Protein AF-A0A955N0T0-F1 (afdb_monomer_lite)

Foldseek 3Di:
DADDQVRVQVLQAVQFEEEDPPQDDPPDQADDQAPDAQPDARAFWKQFPPRDIHRGDHPDPSNNPGQWYWHDDPPWIWIDGPPHDITTMDGDGDFPQQQDAFPVGHRLQQAWDDRSQEIEGAAAAAACLCVDVVRNDDPPGCNNVPDVNRHDRHDDLRSNVVSVVSCCVTVVHPYYHYDYHDDPDPCDCVRCVVNVVCVVPVD

Structure (mmCIF, N/CA/C/O backbone):
data_AF-A0A955N0T0-F1
#
_entry.id   AF-A0A955N0T0-F1
#
loop_
_atom_site.group_PDB
_atom_site.id
_atom_site.type_symbol
_atom_site.label_atom_id
_atom_site.label_alt_id
_atom_site.label_comp_id
_atom_site.label_asym_id
_atom_site.label_entity_id
_atom_site.label_seq_id
_atom_site.pdbx_PDB_ins_code
_atom_site.Cartn_x
_atom_site.Cartn_y
_atom_site.Cartn_z
_atom_site.occupancy
_atom_site.B_iso_or_equiv
_atom_site.auth_seq_id
_atom_site.auth_comp_id
_atom_site.auth_asym_id
_atom_site.auth_atom_id
_atom_site.pdbx_PDB_model_num
ATOM 1 N N . MET A 1 1 ? 24.410 -5.325 -18.651 1.00 70.00 1 MET A N 1
ATOM 2 C CA . MET A 1 1 ? 24.297 -6.671 -18.026 1.00 70.00 1 MET A CA 1
ATOM 3 C C . MET A 1 1 ? 22.849 -6.907 -17.613 1.00 70.00 1 MET A C 1
ATOM 5 O O . MET A 1 1 ? 22.199 -5.941 -17.230 1.00 70.00 1 MET A O 1
ATOM 9 N N . SER A 1 2 ? 22.338 -8.139 -17.696 1.00 81.62 2 SER A N 1
ATOM 10 C CA . SER A 1 2 ? 20.978 -8.456 -17.227 1.00 81.62 2 SER A CA 1
ATOM 11 C C . SER A 1 2 ? 20.954 -8.513 -15.695 1.00 81.62 2 SER A C 1
ATOM 13 O O . SER A 1 2 ? 21.781 -9.201 -15.099 1.00 81.62 2 SER A O 1
ATOM 15 N N . ILE A 1 3 ? 20.056 -7.751 -15.069 1.00 90.50 3 ILE A N 1
ATOM 16 C CA . ILE A 1 3 ? 19.785 -7.801 -13.628 1.00 90.50 3 ILE A CA 1
ATOM 17 C C . ILE A 1 3 ? 18.603 -8.745 -13.397 1.00 90.50 3 ILE A C 1
ATOM 19 O O . ILE A 1 3 ? 17.626 -8.710 -14.145 1.00 90.50 3 ILE A O 1
ATOM 23 N N . THR A 1 4 ? 18.677 -9.609 -12.386 1.00 94.81 4 THR A N 1
ATOM 24 C CA . THR A 1 4 ? 17.538 -10.479 -12.067 1.00 94.81 4 THR A CA 1
ATOM 25 C C . THR A 1 4 ? 16.416 -9.659 -11.418 1.00 94.81 4 THR A C 1
ATOM 27 O O . THR A 1 4 ? 16.706 -8.683 -10.720 1.00 94.81 4 THR A O 1
ATOM 30 N N . PRO A 1 5 ? 15.139 -10.054 -11.564 1.00 95.69 5 PRO A N 1
ATOM 31 C CA . PRO A 1 5 ? 14.024 -9.352 -10.923 1.00 95.69 5 PRO A CA 1
ATOM 32 C C . PRO A 1 5 ? 14.170 -9.214 -9.398 1.00 95.69 5 PRO A C 1
ATOM 34 O O . PRO A 1 5 ? 13.813 -8.183 -8.834 1.00 95.69 5 PRO A O 1
ATOM 37 N N . ALA A 1 6 ? 14.753 -10.215 -8.729 1.00 95.56 6 ALA A N 1
ATOM 38 C CA . ALA A 1 6 ? 14.998 -10.176 -7.288 1.00 95.56 6 ALA A CA 1
ATOM 39 C C . ALA A 1 6 ? 16.052 -9.125 -6.895 1.00 95.56 6 ALA A C 1
ATOM 41 O O . ALA A 1 6 ? 15.830 -8.361 -5.958 1.00 95.56 6 ALA A O 1
ATOM 42 N N . PHE A 1 7 ? 17.171 -9.039 -7.625 1.00 95.88 7 PHE A N 1
ATOM 43 C CA . PHE A 1 7 ? 18.172 -7.998 -7.372 1.00 95.88 7 PHE A CA 1
ATOM 44 C C . PHE A 1 7 ? 17.646 -6.611 -7.727 1.00 95.88 7 PHE A C 1
ATOM 46 O O . PHE A 1 7 ? 17.881 -5.671 -6.972 1.00 95.88 7 PHE A O 1
ATOM 53 N N . LEU A 1 8 ? 16.881 -6.492 -8.816 1.00 97.31 8 LEU A N 1
ATOM 54 C CA . LEU A 1 8 ? 16.226 -5.239 -9.176 1.00 97.31 8 LEU A CA 1
ATOM 55 C C . LEU A 1 8 ? 15.292 -4.767 -8.056 1.00 97.31 8 LEU A C 1
ATOM 57 O O . LEU A 1 8 ? 15.361 -3.610 -7.660 1.00 97.31 8 LEU A O 1
ATOM 61 N N . LYS A 1 9 ? 14.467 -5.663 -7.499 1.00 96.88 9 LYS A N 1
ATOM 62 C CA . LYS A 1 9 ? 13.578 -5.351 -6.373 1.00 96.88 9 LYS A CA 1
ATOM 63 C C . LYS A 1 9 ? 14.337 -4.761 -5.183 1.00 96.88 9 LYS A C 1
ATOM 65 O O . LYS A 1 9 ? 13.929 -3.727 -4.663 1.00 96.88 9 LYS A O 1
ATOM 70 N N . LEU A 1 10 ? 15.429 -5.406 -4.771 1.00 95.81 10 LEU A N 1
ATOM 71 C CA . LEU A 1 10 ? 16.251 -4.939 -3.651 1.00 95.81 10 LEU A CA 1
ATOM 72 C C . LEU A 1 10 ? 16.877 -3.571 -3.939 1.00 95.81 10 LEU A C 1
ATOM 74 O O . LEU A 1 10 ? 16.841 -2.688 -3.087 1.00 95.81 10 LEU A O 1
ATOM 78 N N . ASP A 1 11 ? 17.409 -3.376 -5.143 1.00 96.38 11 ASP A N 1
ATOM 79 C CA . ASP A 1 11 ? 18.083 -2.128 -5.496 1.00 96.38 11 ASP A CA 1
ATOM 80 C C . ASP A 1 11 ? 17.093 -0.955 -5.609 1.00 96.38 11 ASP A C 1
ATOM 82 O O . ASP A 1 11 ? 17.394 0.156 -5.172 1.00 96.38 11 ASP A O 1
ATOM 86 N N . LEU A 1 12 ? 15.876 -1.215 -6.103 1.00 96.81 12 LEU A N 1
ATOM 87 C CA . LEU A 1 12 ? 14.779 -0.245 -6.142 1.00 96.81 12 LEU A CA 1
ATOM 88 C C . LEU A 1 12 ? 14.338 0.203 -4.740 1.00 96.81 12 LEU A C 1
ATOM 90 O O . LEU A 1 12 ? 13.996 1.370 -4.572 1.00 96.81 12 LEU A O 1
ATOM 94 N N . TYR A 1 13 ? 14.387 -0.657 -3.717 1.00 94.12 13 TYR A N 1
ATOM 95 C CA . TYR A 1 13 ? 14.112 -0.228 -2.338 1.00 94.12 13 TYR A CA 1
ATOM 96 C C . TYR A 1 13 ? 15.153 0.759 -1.813 1.00 94.12 13 TYR A C 1
ATOM 98 O O . TYR A 1 13 ? 14.804 1.715 -1.124 1.00 94.12 13 TYR A O 1
ATOM 106 N N . CYS A 1 14 ? 16.425 0.545 -2.144 1.00 94.62 14 CYS A N 1
ATOM 107 C CA . CYS A 1 14 ? 17.516 1.379 -1.650 1.00 94.62 14 CYS A CA 1
ATOM 108 C C . CYS A 1 14 ? 17.679 2.681 -2.438 1.00 94.62 14 CYS A C 1
ATOM 110 O O . CYS A 1 14 ? 18.090 3.692 -1.874 1.00 94.62 14 CYS A O 1
ATOM 112 N N . LYS A 1 15 ? 17.410 2.648 -3.745 1.00 96.62 15 LYS A N 1
ATOM 113 C CA . LYS A 1 15 ? 17.699 3.764 -4.655 1.00 96.62 15 LYS A CA 1
ATOM 114 C C . LYS A 1 15 ? 16.447 4.475 -5.151 1.00 96.62 15 LYS A C 1
ATOM 116 O O . LYS A 1 15 ? 16.565 5.569 -5.687 1.00 96.62 15 LYS A O 1
ATOM 121 N N . GLY A 1 16 ? 15.264 3.891 -4.963 1.00 96.44 16 GLY A N 1
ATOM 122 C CA . GLY A 1 16 ? 14.020 4.408 -5.522 1.00 96.44 16 GLY A CA 1
ATOM 123 C C . GLY A 1 16 ? 14.021 4.368 -7.048 1.00 96.44 16 GLY A C 1
ATOM 124 O O . GLY A 1 16 ? 14.879 3.742 -7.677 1.00 96.44 16 GLY A O 1
ATOM 125 N N . ILE A 1 17 ? 13.075 5.071 -7.659 1.00 97.19 17 ILE A N 1
ATOM 126 C CA . ILE A 1 17 ? 12.977 5.218 -9.112 1.00 97.19 17 ILE A CA 1
ATOM 127 C C . ILE A 1 17 ? 12.502 6.625 -9.473 1.00 97.19 17 ILE A C 1
ATOM 129 O O . ILE A 1 17 ? 11.631 7.186 -8.811 1.00 97.19 17 ILE A O 1
ATOM 133 N N . ARG A 1 18 ? 13.069 7.201 -10.536 1.00 96.81 18 ARG A N 1
ATOM 134 C CA . ARG A 1 18 ? 12.550 8.433 -11.141 1.00 96.81 18 ARG A CA 1
ATOM 135 C C . ARG A 1 18 ? 11.399 8.086 -12.077 1.00 96.81 18 ARG A C 1
ATOM 137 O O . A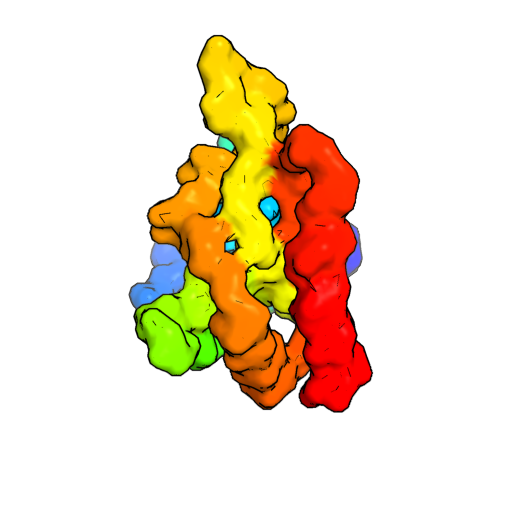RG A 1 18 ? 11.435 7.058 -12.740 1.00 96.81 18 ARG A O 1
ATOM 144 N N . ILE A 1 19 ? 10.393 8.942 -12.168 1.00 94.94 19 ILE A N 1
ATOM 145 C CA . ILE A 1 19 ? 9.298 8.774 -13.129 1.00 94.94 19 ILE A CA 1
ATOM 146 C C . ILE A 1 19 ? 9.589 9.693 -14.313 1.00 94.94 19 ILE A C 1
ATOM 148 O O . ILE A 1 19 ? 9.773 10.896 -14.117 1.00 94.94 19 ILE A O 1
ATOM 152 N N . ALA A 1 20 ? 9.669 9.138 -15.523 1.00 94.50 20 ALA A N 1
ATOM 153 C CA . ALA A 1 20 ? 9.837 9.949 -16.722 1.00 94.50 20 ALA A CA 1
ATOM 154 C C . ALA A 1 20 ? 8.623 10.881 -16.928 1.00 94.50 20 ALA A C 1
ATOM 156 O O . ALA A 1 20 ? 7.507 10.531 -16.524 1.00 94.50 20 ALA A O 1
ATOM 157 N N . PRO A 1 21 ? 8.801 12.048 -17.571 1.00 89.12 21 PRO A N 1
ATOM 158 C CA . PRO A 1 21 ? 7.681 12.906 -17.954 1.00 89.12 21 PRO A CA 1
ATOM 159 C C . PRO A 1 21 ? 6.618 12.124 -18.739 1.00 89.12 21 PRO A C 1
ATOM 161 O O . PRO A 1 21 ? 6.960 11.240 -19.524 1.00 89.12 21 PRO A O 1
ATOM 164 N N . ASP A 1 22 ? 5.338 12.418 -18.496 1.00 83.50 22 ASP A N 1
ATOM 165 C CA . ASP A 1 22 ? 4.181 11.806 -19.176 1.00 83.50 22 ASP A CA 1
ATOM 166 C C . ASP A 1 22 ? 4.116 10.264 -19.107 1.00 83.50 22 ASP A C 1
ATOM 168 O O . ASP A 1 22 ? 3.405 9.603 -19.874 1.00 83.50 22 ASP A O 1
ATOM 172 N N . CYS A 1 23 ? 4.848 9.662 -18.160 1.00 87.56 23 CYS A N 1
ATOM 173 C CA . CYS A 1 23 ? 4.844 8.217 -17.948 1.00 87.56 23 CYS A CA 1
ATOM 174 C C . CYS A 1 23 ? 3.449 7.711 -17.553 1.00 87.56 23 CYS A C 1
ATOM 176 O O . CYS A 1 23 ? 3.067 6.598 -17.901 1.00 87.56 23 CYS A O 1
ATOM 178 N N . PHE A 1 24 ? 2.676 8.551 -16.877 1.00 84.88 24 PHE A N 1
ATOM 179 C CA . PHE A 1 24 ? 1.371 8.242 -16.324 1.00 84.88 24 PHE A CA 1
ATOM 180 C C . PHE A 1 24 ? 0.265 8.960 -17.109 1.00 84.88 24 PHE A C 1
ATOM 182 O O . PHE A 1 24 ? 0.199 10.186 -17.035 1.00 84.88 24 PHE A O 1
ATOM 189 N N . PRO A 1 25 ? -0.597 8.243 -17.859 1.00 71.88 25 PRO A N 1
ATOM 190 C CA . PRO A 1 25 ? -1.825 8.843 -18.376 1.00 71.88 25 PRO A CA 1
ATOM 191 C C . PRO A 1 25 ? -2.768 9.208 -17.218 1.00 71.88 25 PRO A C 1
ATOM 193 O O . PRO A 1 25 ? -2.668 8.616 -16.141 1.00 71.88 25 PRO A O 1
ATOM 196 N N . GLU A 1 26 ? -3.690 10.151 -17.446 1.00 67.75 26 GLU A N 1
ATOM 197 C CA . GLU A 1 26 ? -4.664 10.599 -16.432 1.00 67.75 26 GLU A CA 1
ATOM 198 C C . GLU A 1 26 ? -5.464 9.427 -15.832 1.00 67.75 26 GLU A C 1
ATOM 200 O O . GLU A 1 26 ? -5.652 9.371 -14.619 1.00 67.75 26 GLU A O 1
ATOM 205 N N . ASP A 1 27 ? -5.814 8.438 -16.660 1.00 66.31 27 ASP A N 1
ATOM 206 C CA . ASP A 1 27 ? -6.591 7.254 -16.273 1.00 66.31 27 ASP A CA 1
ATOM 207 C C . ASP A 1 27 ? -5.724 6.012 -16.021 1.00 66.31 27 ASP A C 1
ATOM 209 O O . ASP A 1 27 ? -6.126 4.885 -16.319 1.00 66.31 27 ASP A O 1
ATOM 213 N N . HIS A 1 28 ? -4.496 6.161 -15.516 1.00 70.81 28 HIS A N 1
ATOM 214 C CA . HIS A 1 28 ? -3.693 4.969 -15.257 1.00 70.81 28 HIS A CA 1
ATOM 215 C C . HIS A 1 28 ? -4.415 4.011 -14.290 1.00 70.81 28 HIS A C 1
ATOM 217 O O . HIS A 1 28 ? -4.878 4.380 -13.209 1.00 70.81 28 HIS A O 1
ATOM 223 N N . HIS A 1 29 ? -4.440 2.726 -14.626 1.00 72.00 29 HIS A N 1
ATOM 224 C CA . HIS A 1 29 ? -5.034 1.697 -13.764 1.00 72.00 29 HIS A CA 1
ATOM 225 C C . HIS A 1 29 ? -4.107 1.277 -12.607 1.00 72.00 29 HIS A C 1
ATOM 227 O O . HIS A 1 29 ? -4.337 0.262 -11.953 1.00 72.00 29 HIS A O 1
ATOM 233 N N . GLY A 1 30 ? -3.034 2.038 -12.369 1.00 83.88 30 GLY A N 1
ATOM 234 C CA . GLY A 1 30 ? -2.113 1.843 -11.259 1.00 83.88 30 GLY A CA 1
ATOM 235 C C . GLY A 1 30 ? -2.703 2.301 -9.926 1.00 83.88 30 GLY A C 1
ATOM 236 O O . GLY A 1 30 ? -3.432 3.294 -9.861 1.00 83.88 30 GLY A O 1
ATOM 237 N N . ARG A 1 31 ? -2.349 1.610 -8.838 1.00 86.50 31 ARG A N 1
ATOM 238 C CA . ARG A 1 31 ? -2.651 2.082 -7.478 1.00 86.50 31 ARG A CA 1
ATOM 239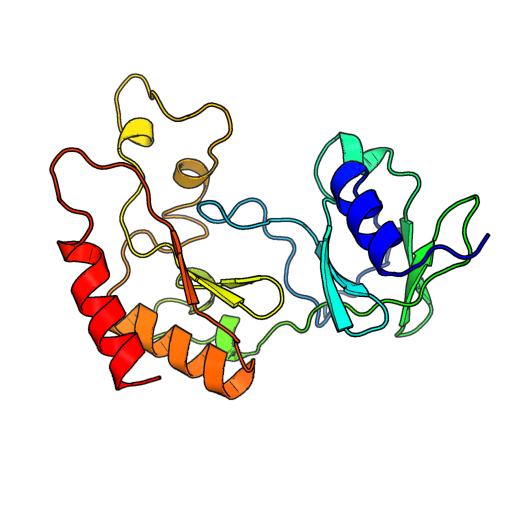 C C . ARG A 1 31 ? -2.032 3.470 -7.239 1.00 86.50 31 ARG A C 1
ATOM 241 O O . ARG A 1 31 ? -0.906 3.719 -7.675 1.00 86.50 31 ARG A O 1
ATOM 248 N N . PRO A 1 32 ? -2.744 4.373 -6.543 1.00 81.25 32 PRO A N 1
ATOM 249 C CA . PRO A 1 32 ? -2.284 5.741 -6.346 1.00 81.25 32 PRO A CA 1
ATOM 250 C C . PRO A 1 32 ? -1.018 5.792 -5.486 1.00 81.25 32 PRO A C 1
ATOM 252 O O . PRO A 1 32 ? -0.909 5.095 -4.477 1.00 81.25 32 PRO A O 1
ATOM 255 N N . ILE A 1 33 ? -0.096 6.692 -5.834 1.00 79.69 33 ILE A N 1
ATOM 256 C CA . ILE A 1 33 ? 1.067 7.009 -4.998 1.00 79.69 33 ILE A CA 1
ATOM 257 C C . ILE A 1 33 ? 0.569 7.837 -3.810 1.00 79.69 33 ILE A C 1
ATOM 259 O O . ILE A 1 33 ? 0.455 9.063 -3.878 1.00 79.69 33 ILE A O 1
ATOM 263 N N . THR A 1 34 ? 0.223 7.174 -2.709 1.00 67.62 34 THR A N 1
ATOM 264 C CA . THR A 1 34 ? -0.212 7.862 -1.491 1.00 67.62 34 THR A CA 1
ATOM 265 C C . THR A 1 34 ? 0.910 7.923 -0.479 1.00 67.62 34 THR A C 1
ATOM 267 O O . THR A 1 34 ? 1.293 6.903 0.089 1.00 67.62 34 THR A O 1
ATOM 270 N N . ARG A 1 35 ? 1.400 9.137 -0.206 1.00 59.22 35 ARG A N 1
ATOM 271 C CA . ARG A 1 35 ? 2.351 9.375 0.881 1.00 59.22 35 ARG A CA 1
ATOM 272 C C . ARG A 1 35 ? 1.742 8.918 2.210 1.00 59.22 35 ARG A C 1
ATOM 274 O O . ARG A 1 35 ? 0.712 9.463 2.595 1.00 59.22 35 ARG A O 1
ATOM 281 N N . THR A 1 36 ? 2.420 7.974 2.872 1.00 56.50 36 THR A N 1
ATOM 282 C CA . THR A 1 36 ? 2.248 7.515 4.263 1.00 56.50 36 THR A CA 1
ATOM 283 C C . THR A 1 36 ? 0.808 7.229 4.695 1.00 56.50 36 THR A C 1
ATOM 285 O O . THR A 1 36 ? 0.050 8.148 4.966 1.00 56.50 36 THR A O 1
ATOM 288 N N . ARG A 1 37 ? 0.432 5.958 4.856 1.00 60.56 37 ARG A N 1
ATOM 289 C CA . ARG A 1 37 ? -0.849 5.585 5.482 1.00 60.56 37 ARG A CA 1
ATOM 290 C C . ARG A 1 37 ? -0.592 4.782 6.735 1.00 60.56 37 ARG A C 1
ATOM 292 O O . ARG A 1 37 ? -0.230 3.621 6.631 1.00 60.56 37 ARG A O 1
ATOM 299 N N . ALA A 1 38 ? -0.688 5.432 7.889 1.00 60.78 38 ALA A N 1
ATOM 300 C CA . ALA A 1 38 ? -0.644 4.786 9.197 1.00 60.78 38 ALA A CA 1
ATOM 301 C C . ALA A 1 38 ? 0.440 3.694 9.386 1.00 60.78 38 ALA A C 1
ATOM 303 O O . ALA A 1 38 ? 0.220 2.756 10.134 1.00 60.78 38 ALA A O 1
ATOM 304 N N . GLY A 1 39 ? 1.621 3.810 8.759 1.00 59.38 39 GLY A N 1
ATOM 305 C CA . GLY A 1 39 ? 2.706 2.813 8.846 1.00 59.38 39 GLY A CA 1
ATOM 306 C C . GLY A 1 39 ? 2.893 1.901 7.623 1.00 59.38 39 GLY A C 1
ATOM 307 O O . GLY A 1 39 ? 3.840 1.123 7.600 1.00 59.38 39 GLY A O 1
ATOM 308 N N . LEU A 1 40 ? 2.056 2.029 6.594 1.00 70.19 40 LEU A N 1
ATOM 309 C CA . LEU A 1 40 ? 2.121 1.270 5.344 1.00 70.19 40 LEU A CA 1
ATOM 310 C C . LEU A 1 40 ? 2.970 1.982 4.275 1.00 70.19 40 LEU A C 1
ATOM 312 O O . LEU A 1 40 ? 3.089 3.215 4.267 1.00 70.19 40 LEU A O 1
ATOM 316 N N . GLY A 1 41 ? 3.550 1.192 3.362 1.00 69.06 41 GLY A N 1
ATOM 317 C CA . GLY A 1 41 ? 4.384 1.663 2.250 1.00 69.06 41 GLY A CA 1
ATOM 318 C C . GLY A 1 41 ? 3.679 2.692 1.359 1.00 69.06 41 GLY A C 1
ATOM 319 O O . GLY A 1 41 ? 2.464 2.647 1.181 1.00 69.06 41 GLY A O 1
ATOM 320 N N . SER A 1 42 ? 4.440 3.636 0.811 1.00 73.88 42 SER A N 1
ATOM 321 C CA . SER A 1 42 ? 3.898 4.850 0.185 1.00 73.88 42 SER A CA 1
ATOM 322 C C . SER A 1 42 ? 4.485 5.207 -1.176 1.00 73.88 42 SER A C 1
ATOM 324 O O . SER A 1 42 ? 4.273 6.308 -1.686 1.00 73.88 42 SER A O 1
ATOM 326 N N . GLY A 1 43 ? 5.265 4.293 -1.739 1.00 86.81 43 GLY A N 1
ATOM 327 C CA . GLY A 1 43 ? 5.839 4.408 -3.066 1.00 86.81 43 GLY A CA 1
ATOM 328 C C . GLY A 1 43 ? 4.894 3.952 -4.176 1.00 86.81 43 GLY A C 1
ATOM 329 O O . GLY A 1 43 ? 3.725 3.635 -3.947 1.00 86.81 43 GLY A O 1
ATOM 330 N N . LEU A 1 44 ? 5.436 3.885 -5.387 1.00 91.50 44 LEU A N 1
ATOM 331 C CA . LEU A 1 44 ? 4.776 3.313 -6.551 1.00 91.50 44 LEU A CA 1
ATOM 332 C C . LEU A 1 44 ? 4.772 1.786 -6.463 1.00 91.50 44 LEU A C 1
ATOM 334 O O . LEU A 1 44 ? 5.829 1.167 -6.349 1.00 91.50 44 LEU A O 1
ATOM 338 N N . GLU A 1 45 ? 3.604 1.165 -6.572 1.00 92.06 45 GLU A N 1
ATOM 339 C CA . GLU A 1 45 ? 3.520 -0.292 -6.591 1.00 92.06 45 GLU A CA 1
ATOM 340 C C . GLU A 1 45 ? 3.690 -0.863 -8.002 1.00 92.06 45 GLU A C 1
ATOM 342 O O . GLU A 1 45 ? 2.834 -0.698 -8.877 1.00 92.06 45 GLU A O 1
ATOM 347 N N . LEU A 1 46 ? 4.777 -1.605 -8.197 1.00 94.50 46 LEU A N 1
ATOM 348 C CA . LEU A 1 46 ? 5.114 -2.292 -9.439 1.00 94.50 46 LEU A CA 1
ATOM 349 C C . LEU A 1 46 ? 5.071 -3.808 -9.257 1.00 94.50 46 LEU A C 1
ATOM 351 O O . LEU A 1 46 ? 5.376 -4.337 -8.186 1.00 94.50 46 LEU A O 1
ATOM 355 N N . VAL A 1 47 ? 4.777 -4.509 -10.348 1.00 96.00 47 VAL A N 1
ATOM 356 C CA . VAL A 1 47 ? 4.956 -5.955 -10.463 1.00 96.00 47 VAL A CA 1
ATOM 357 C C . VAL A 1 47 ? 6.080 -6.223 -11.457 1.00 96.00 47 VAL A C 1
ATOM 359 O O . VAL A 1 47 ? 5.962 -5.918 -12.647 1.00 96.00 47 VAL A O 1
ATOM 362 N N . LEU A 1 48 ? 7.194 -6.751 -10.949 1.00 97.25 48 LEU A N 1
ATOM 363 C CA . LEU A 1 48 ? 8.363 -7.137 -11.742 1.00 97.25 48 LEU A CA 1
ATOM 364 C C . LEU A 1 48 ? 8.169 -8.548 -12.338 1.00 97.25 48 LEU A C 1
ATOM 366 O O . LEU A 1 48 ? 7.273 -9.277 -11.896 1.00 97.25 48 LEU A O 1
ATOM 370 N N . PRO A 1 49 ? 9.009 -8.982 -13.302 1.00 97.00 49 PRO A N 1
ATOM 371 C CA . PRO A 1 49 ? 8.909 -10.325 -13.870 1.00 97.00 49 PRO A CA 1
ATOM 372 C C . PRO A 1 49 ? 8.958 -11.428 -12.804 1.00 97.00 49 PRO A C 1
ATOM 374 O O . PRO A 1 49 ? 9.722 -11.339 -1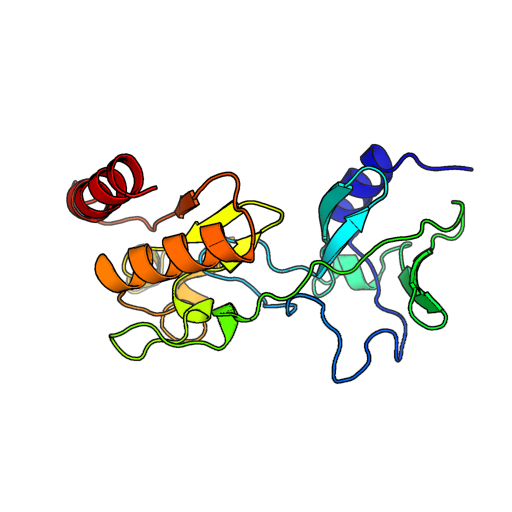1.840 1.00 97.00 49 PRO A O 1
ATOM 377 N N . GLY A 1 50 ? 8.154 -12.477 -13.003 1.00 95.19 50 GLY A N 1
ATOM 378 C CA . GLY A 1 50 ? 7.948 -13.537 -12.009 1.00 95.19 50 GLY A CA 1
ATOM 379 C C . GLY A 1 50 ? 6.975 -13.152 -10.889 1.00 95.19 50 GLY A C 1
ATOM 380 O O . GLY A 1 50 ? 7.097 -13.672 -9.786 1.00 95.19 50 GLY A O 1
ATOM 381 N N . ASP A 1 51 ? 6.063 -12.211 -11.159 1.00 94.00 51 ASP A N 1
ATOM 382 C CA . ASP A 1 51 ? 5.032 -11.724 -10.230 1.00 94.00 51 ASP A CA 1
ATOM 383 C C . ASP A 1 51 ? 5.590 -11.222 -8.890 1.00 94.00 51 ASP A C 1
ATOM 385 O O . ASP A 1 51 ? 4.990 -11.360 -7.822 1.00 94.00 51 ASP A O 1
ATOM 389 N N . LEU A 1 52 ? 6.762 -10.585 -8.953 1.00 95.12 52 LEU A N 1
ATOM 390 C CA . LEU A 1 52 ? 7.400 -9.987 -7.790 1.00 95.12 52 LEU A CA 1
ATOM 391 C C . LEU A 1 52 ? 6.861 -8.576 -7.562 1.00 95.12 52 LEU A C 1
ATOM 393 O O . LEU A 1 52 ? 7.302 -7.609 -8.183 1.00 95.12 52 LEU A O 1
ATOM 397 N N . TRP A 1 53 ? 5.935 -8.463 -6.617 1.00 93.88 53 TRP A N 1
ATOM 398 C CA . TRP A 1 53 ? 5.387 -7.189 -6.160 1.00 93.88 53 TRP A CA 1
ATOM 399 C C . TRP A 1 53 ? 6.433 -6.373 -5.403 1.00 93.88 53 TRP A C 1
ATOM 401 O O . TRP A 1 53 ? 7.193 -6.917 -4.591 1.00 93.88 53 TRP A O 1
ATOM 411 N N . THR A 1 54 ? 6.468 -5.067 -5.641 1.00 93.19 54 THR A N 1
ATOM 412 C CA . THR A 1 54 ? 7.358 -4.139 -4.946 1.00 93.19 54 THR A CA 1
ATOM 413 C C . THR A 1 54 ? 6.727 -2.755 -4.810 1.00 93.19 54 THR A C 1
ATOM 415 O O . THR A 1 54 ? 6.080 -2.272 -5.734 1.00 93.19 54 THR A O 1
ATOM 418 N N . ASN A 1 55 ? 6.926 -2.113 -3.658 1.00 92.25 55 ASN A N 1
ATOM 419 C CA . ASN A 1 55 ? 6.571 -0.716 -3.421 1.00 92.25 55 ASN A CA 1
ATOM 420 C C . ASN A 1 55 ? 7.849 0.126 -3.522 1.00 92.25 55 ASN A C 1
ATOM 422 O O . ASN A 1 55 ? 8.743 -0.002 -2.687 1.00 92.25 55 ASN A O 1
ATOM 426 N N . VAL A 1 56 ? 7.968 0.927 -4.577 1.00 94.31 56 VAL A N 1
ATOM 427 C CA . VAL A 1 56 ? 9.206 1.626 -4.929 1.00 94.31 56 VAL A CA 1
ATOM 428 C C . VAL A 1 56 ? 9.139 3.094 -4.506 1.00 94.31 56 VAL A C 1
ATOM 430 O O . VAL A 1 56 ? 8.226 3.797 -4.944 1.00 94.31 56 VAL A O 1
ATOM 433 N N . PRO A 1 57 ? 10.101 3.595 -3.712 1.00 93.19 57 PRO A N 1
ATOM 434 C CA . PRO A 1 57 ? 10.222 5.017 -3.397 1.00 93.19 57 PRO A CA 1
ATOM 435 C C . PRO A 1 57 ? 10.325 5.878 -4.663 1.00 93.19 57 PRO A C 1
ATOM 437 O O . PRO A 1 57 ? 11.130 5.596 -5.552 1.00 93.19 57 PRO A O 1
ATOM 440 N N . VAL A 1 58 ? 9.513 6.932 -4.736 1.00 92.38 58 VAL A N 1
ATOM 441 C CA . VAL A 1 58 ? 9.449 7.861 -5.886 1.00 92.38 58 VAL A CA 1
ATOM 442 C C . VAL A 1 58 ? 9.400 9.331 -5.470 1.00 92.38 58 VAL A C 1
ATOM 444 O O . VAL A 1 58 ? 9.628 10.208 -6.298 1.00 92.38 58 VAL A O 1
ATOM 447 N N . VAL A 1 59 ? 9.101 9.621 -4.199 1.00 87.94 59 VAL A N 1
ATOM 448 C CA . VAL A 1 59 ? 8.893 10.994 -3.699 1.00 87.94 59 VAL A CA 1
ATOM 449 C C . VAL A 1 59 ? 10.091 11.475 -2.880 1.00 87.94 59 VAL A C 1
ATOM 451 O O . VAL A 1 59 ? 10.401 12.668 -2.853 1.00 87.94 59 VAL A O 1
ATOM 454 N N . GLU A 1 60 ? 10.754 10.548 -2.195 1.00 87.31 60 GLU A N 1
ATOM 455 C CA . GLU A 1 60 ? 11.874 10.781 -1.294 1.00 87.31 60 GLU A CA 1
ATOM 456 C C . GLU A 1 60 ? 13.061 11.431 -2.016 1.00 87.31 60 GLU A C 1
ATOM 458 O O . GLU A 1 60 ? 13.318 11.171 -3.191 1.00 87.31 60 GLU A O 1
ATOM 463 N N . ASP A 1 61 ? 13.834 12.256 -1.303 1.00 92.00 61 ASP A N 1
ATOM 464 C CA . ASP A 1 61 ? 14.933 13.017 -1.915 1.00 92.00 61 ASP A CA 1
ATOM 465 C C . ASP A 1 61 ? 15.988 12.122 -2.575 1.00 92.00 61 ASP A C 1
ATOM 467 O O . ASP A 1 61 ? 16.509 12.470 -3.634 1.00 92.00 61 ASP A O 1
ATOM 471 N N . PHE A 1 62 ? 16.257 10.940 -2.011 1.00 93.38 62 PHE A N 1
ATOM 472 C CA . PHE A 1 62 ? 17.185 9.986 -2.620 1.00 93.38 62 PHE A CA 1
ATOM 473 C C . PHE A 1 62 ? 16.649 9.397 -3.936 1.00 93.38 62 PHE A C 1
ATOM 475 O O . PHE A 1 62 ? 17.435 9.119 -4.838 1.00 93.38 62 PHE A O 1
ATOM 482 N N . ALA A 1 63 ? 15.326 9.253 -4.086 1.00 94.69 63 ALA A N 1
ATOM 483 C CA . ALA A 1 63 ? 14.716 8.713 -5.300 1.00 94.69 63 ALA A CA 1
ATOM 484 C C . ALA A 1 63 ? 14.853 9.685 -6.485 1.00 94.69 63 ALA A C 1
ATOM 486 O O . ALA A 1 63 ? 14.967 9.254 -7.633 1.00 94.69 63 ALA A O 1
ATOM 487 N N . LYS A 1 64 ? 14.936 10.998 -6.218 1.00 94.38 64 LYS A N 1
ATOM 488 C CA . LYS A 1 64 ? 15.116 12.045 -7.245 1.00 94.38 64 LYS A CA 1
ATOM 489 C C . LYS A 1 64 ? 16.433 11.927 -8.010 1.00 94.38 64 LYS A C 1
ATOM 491 O O . LYS A 1 64 ? 16.520 12.406 -9.136 1.00 94.38 64 LYS A O 1
ATOM 496 N N . VAL A 1 65 ? 17.441 11.292 -7.415 1.00 96.50 65 VAL A N 1
ATOM 497 C CA . VAL A 1 65 ? 18.749 11.023 -8.035 1.00 96.50 65 VAL A CA 1
ATOM 498 C C . VAL A 1 65 ? 18.937 9.540 -8.365 1.00 96.50 65 VAL A C 1
ATOM 500 O O . VAL A 1 65 ? 20.059 9.106 -8.624 1.00 96.50 65 VAL A O 1
ATOM 503 N N . SER A 1 66 ? 17.852 8.755 -8.360 1.00 97.81 66 SER A N 1
ATOM 504 C CA . SER A 1 66 ? 17.918 7.333 -8.685 1.00 97.81 66 SER A CA 1
ATOM 505 C C . SER A 1 66 ? 18.509 7.117 -10.083 1.00 97.81 66 SER A C 1
ATOM 507 O O . SER A 1 66 ? 18.121 7.811 -11.036 1.00 97.81 66 SER A O 1
ATOM 509 N N . PRO A 1 67 ? 19.408 6.127 -10.250 1.00 97.25 67 PRO A N 1
ATOM 510 C CA . PRO A 1 67 ? 19.860 5.714 -11.571 1.00 97.25 67 PRO A CA 1
ATOM 511 C C . PRO A 1 67 ? 18.776 4.936 -12.331 1.00 97.25 67 PRO A C 1
ATOM 513 O O . PRO A 1 67 ? 18.939 4.687 -13.524 1.00 97.25 67 PRO A O 1
ATOM 516 N N . TYR A 1 68 ? 17.690 4.544 -11.657 1.00 98.12 68 TYR A N 1
ATOM 517 C CA . TYR A 1 68 ? 16.536 3.912 -12.275 1.00 98.12 68 TYR A CA 1
ATOM 518 C C . TYR A 1 68 ? 15.516 4.951 -12.719 1.00 98.12 68 TYR A C 1
ATOM 520 O O . TYR A 1 68 ? 15.225 5.910 -12.000 1.00 98.12 68 TYR A O 1
ATOM 528 N N . GLU A 1 69 ? 14.919 4.713 -13.879 1.00 97.75 69 GLU A N 1
ATOM 529 C CA . GLU A 1 69 ? 13.817 5.517 -14.393 1.00 97.75 69 GLU A CA 1
ATOM 530 C C . GLU A 1 69 ? 12.693 4.614 -14.901 1.00 97.75 69 GLU A C 1
ATOM 532 O O . GLU A 1 69 ? 12.933 3.607 -15.568 1.00 97.75 69 GLU A O 1
ATOM 537 N N . LEU A 1 70 ? 11.457 4.956 -14.547 1.00 97.62 70 LEU A N 1
ATOM 538 C CA . LEU A 1 70 ? 10.261 4.345 -15.095 1.00 97.62 70 LEU A CA 1
ATOM 539 C C . LEU A 1 70 ? 9.880 5.100 -16.361 1.00 97.62 70 LEU A C 1
ATOM 541 O O . LEU A 1 70 ? 9.630 6.305 -16.316 1.00 97.62 70 LEU A O 1
ATOM 545 N N . VAL A 1 71 ? 9.800 4.377 -17.470 1.00 95.94 71 VAL A N 1
ATOM 546 C CA . VAL A 1 71 ? 9.365 4.906 -18.762 1.00 95.94 71 VAL A CA 1
ATOM 547 C C . VAL A 1 71 ? 8.138 4.148 -19.247 1.00 95.94 71 VAL A C 1
ATOM 549 O O . VAL A 1 71 ? 7.981 2.953 -18.978 1.00 95.94 71 VAL A O 1
ATOM 552 N N . ARG A 1 72 ? 7.286 4.840 -20.003 1.00 94.62 72 ARG A N 1
ATOM 553 C CA . ARG A 1 72 ? 6.160 4.240 -20.717 1.00 94.62 72 ARG A CA 1
ATOM 554 C C . ARG A 1 72 ? 6.457 4.216 -22.212 1.00 94.62 72 ARG A C 1
ATOM 556 O O . ARG A 1 72 ? 6.863 5.225 -22.778 1.00 94.62 72 ARG A O 1
ATOM 563 N N . GLU A 1 73 ? 6.231 3.075 -22.851 1.00 93.56 73 GLU A N 1
ATOM 564 C CA . GLU A 1 73 ? 6.287 2.919 -24.307 1.00 93.56 73 GLU A CA 1
ATOM 565 C C . GLU A 1 73 ? 4.987 2.266 -24.784 1.00 93.56 73 GLU A C 1
ATOM 567 O O . GLU A 1 73 ? 4.758 1.071 -24.581 1.00 93.56 73 GLU A O 1
ATOM 572 N N . GLY A 1 74 ? 4.105 3.071 -25.384 1.00 91.00 74 GLY A N 1
ATOM 573 C CA . GLY A 1 74 ? 2.727 2.660 -25.663 1.00 91.00 74 GLY A CA 1
ATOM 574 C C . GLY A 1 74 ? 1.978 2.333 -24.367 1.00 91.00 74 GLY A C 1
ATOM 575 O O . GLY A 1 74 ? 1.946 3.144 -23.445 1.00 91.00 74 GLY A O 1
ATOM 576 N N . GLU A 1 75 ? 1.420 1.127 -24.283 1.00 89.12 75 GLU A N 1
ATOM 577 C CA . GLU A 1 75 ? 0.692 0.631 -23.101 1.00 89.12 75 GLU A CA 1
ATOM 578 C C . GLU A 1 75 ? 1.593 -0.084 -22.079 1.00 89.12 75 GLU A C 1
ATOM 580 O O . GLU A 1 75 ? 1.119 -0.590 -21.062 1.00 89.12 75 GLU A O 1
ATOM 585 N N . ARG A 1 76 ? 2.900 -0.182 -22.349 1.00 93.56 76 ARG A N 1
ATOM 586 C CA . ARG A 1 76 ? 3.836 -0.964 -21.532 1.00 93.56 76 ARG A CA 1
ATOM 587 C C . ARG A 1 76 ? 4.744 -0.068 -20.708 1.00 93.56 76 ARG A C 1
ATOM 589 O O . ARG A 1 76 ? 5.171 0.996 -21.159 1.00 93.56 76 ARG A O 1
ATOM 596 N N . PHE A 1 77 ? 5.089 -0.546 -19.518 1.00 96.31 77 PHE A N 1
ATOM 597 C CA . PHE A 1 77 ? 5.961 0.146 -18.579 1.00 96.31 77 PHE A CA 1
ATOM 598 C C . PHE A 1 77 ? 7.282 -0.586 -18.439 1.00 96.31 77 PHE A C 1
ATOM 600 O O . PHE A 1 77 ? 7.353 -1.815 -18.488 1.00 96.31 77 PHE A O 1
ATOM 607 N N . PHE A 1 78 ? 8.345 0.181 -18.248 1.00 97.19 78 PHE A N 1
ATOM 608 C CA . PHE A 1 78 ? 9.677 -0.375 -18.161 1.00 97.19 78 PHE A CA 1
ATOM 609 C C . PHE A 1 78 ? 10.538 0.379 -17.166 1.00 97.19 78 PHE A C 1
ATOM 611 O O . PHE A 1 78 ? 10.529 1.606 -17.130 1.00 97.19 78 PHE A O 1
ATOM 618 N N . VAL A 1 79 ? 11.352 -0.370 -16.432 1.00 97.81 79 VAL A N 1
ATOM 619 C CA . VAL A 1 79 ? 12.445 0.174 -15.632 1.00 97.81 79 VAL A CA 1
ATOM 620 C C . VAL A 1 79 ? 13.711 0.186 -16.484 1.00 97.81 79 VAL A C 1
ATOM 622 O O . VAL A 1 79 ? 14.138 -0.852 -17.004 1.00 97.81 79 VAL A O 1
ATOM 625 N N . THR A 1 80 ? 14.309 1.362 -16.643 1.00 97.50 80 THR A N 1
ATOM 626 C CA . THR A 1 80 ? 15.579 1.576 -17.345 1.00 97.50 80 THR A CA 1
ATOM 627 C C . THR A 1 80 ? 16.697 1.878 -16.350 1.00 97.50 80 THR A C 1
ATOM 629 O O . THR A 1 80 ? 16.458 2.324 -15.228 1.00 97.50 80 THR A O 1
ATOM 632 N N . HIS A 1 81 ? 17.935 1.601 -16.757 1.00 96.94 81 HIS A N 1
ATOM 633 C CA . HIS A 1 81 ? 19.143 1.916 -15.998 1.00 96.94 81 HIS A CA 1
ATOM 634 C C . HIS A 1 81 ? 20.327 2.073 -16.971 1.00 96.94 81 HIS A C 1
ATOM 636 O O . HIS A 1 81 ? 20.411 1.290 -17.919 1.00 96.94 81 HIS A O 1
ATOM 642 N N . PRO A 1 82 ? 21.293 2.986 -16.741 1.00 94.88 82 PRO A N 1
ATOM 643 C CA . PRO A 1 82 ? 22.408 3.229 -17.670 1.00 94.88 82 PRO A CA 1
ATOM 644 C C . PRO A 1 82 ? 23.269 2.000 -18.008 1.00 94.88 82 PRO A C 1
ATOM 646 O O . PRO A 1 82 ? 23.877 1.927 -19.072 1.00 94.88 82 PRO A O 1
ATOM 649 N N . HIS A 1 83 ? 23.346 1.034 -17.091 1.00 93.38 83 HIS A N 1
ATOM 650 C CA . HIS A 1 83 ? 24.228 -0.139 -17.204 1.00 93.38 83 HIS A CA 1
ATOM 651 C C . HIS A 1 83 ? 23.491 -1.489 -17.266 1.00 93.38 83 HIS A C 1
ATOM 653 O O . HIS A 1 83 ? 24.120 -2.541 -17.464 1.00 93.38 83 HIS A O 1
ATOM 659 N N . HIS A 1 84 ? 22.164 -1.483 -17.104 1.00 92.81 84 HIS A N 1
ATOM 660 C CA . HIS A 1 84 ? 21.358 -2.703 -17.122 1.00 92.81 84 HIS A CA 1
ATOM 661 C C . HIS A 1 84 ? 20.404 -2.714 -18.304 1.00 92.81 84 HIS A C 1
ATOM 663 O O . HIS A 1 84 ? 19.989 -1.676 -18.809 1.00 92.81 84 HIS A O 1
ATOM 669 N N . SER A 1 85 ? 20.082 -3.919 -18.761 1.00 93.56 85 SER A N 1
ATOM 670 C CA . SER A 1 85 ? 19.032 -4.095 -19.756 1.00 93.56 85 SER A CA 1
ATOM 671 C C . SER A 1 85 ? 17.699 -3.608 -19.193 1.00 93.56 85 SER A C 1
ATOM 673 O O . SER A 1 85 ? 17.427 -3.765 -18.003 1.00 93.56 85 SER A O 1
ATOM 675 N N . LYS A 1 86 ? 16.875 -3.045 -20.073 1.00 95.56 86 LYS A N 1
ATOM 676 C CA . LYS A 1 86 ? 15.514 -2.620 -19.766 1.00 95.56 86 LYS A CA 1
ATOM 677 C C . LYS A 1 86 ? 14.684 -3.798 -19.247 1.00 95.56 86 LYS A C 1
ATOM 679 O O . LYS A 1 86 ? 14.750 -4.885 -19.820 1.00 95.56 86 LYS A O 1
ATOM 684 N N . VAL A 1 87 ? 13.902 -3.572 -18.195 1.00 97.62 87 VAL A N 1
ATOM 685 C CA . VAL A 1 87 ? 13.030 -4.590 -17.594 1.00 97.62 87 VAL A CA 1
ATOM 686 C C . VAL A 1 87 ? 11.581 -4.154 -17.740 1.00 97.62 87 VAL A C 1
ATOM 688 O O . VAL A 1 87 ? 11.213 -3.085 -17.262 1.00 97.62 87 VAL A O 1
ATOM 691 N N . GLU A 1 88 ? 10.768 -4.965 -18.415 1.00 97.50 88 GLU A N 1
ATOM 692 C CA . GLU A 1 88 ? 9.320 -4.748 -18.496 1.00 97.50 88 GLU A CA 1
ATOM 693 C C . GLU A 1 88 ? 8.679 -4.984 -17.124 1.00 97.50 88 GLU A C 1
ATOM 695 O O . GLU A 1 88 ? 9.000 -5.953 -16.432 1.00 97.50 88 GLU A O 1
ATOM 700 N N . VAL A 1 89 ? 7.790 -4.076 -16.727 1.00 97.06 89 VAL A N 1
ATOM 701 C CA . VAL A 1 89 ? 7.071 -4.106 -15.451 1.00 97.06 89 VAL A CA 1
ATOM 702 C C . VAL A 1 89 ? 5.602 -3.781 -15.677 1.00 97.06 89 VAL A C 1
ATOM 704 O O . VAL A 1 89 ? 5.224 -3.196 -16.691 1.00 97.06 89 VAL A O 1
ATOM 707 N N . ARG A 1 90 ? 4.761 -4.134 -14.709 1.00 95.44 90 ARG A N 1
ATOM 708 C CA . ARG A 1 90 ? 3.349 -3.739 -14.690 1.00 95.44 90 ARG A CA 1
ATOM 709 C C . ARG A 1 90 ? 3.092 -2.807 -13.518 1.00 95.44 90 ARG A C 1
ATOM 711 O O . ARG A 1 90 ? 3.693 -2.973 -12.456 1.00 95.44 90 ARG A O 1
ATOM 718 N N . LEU A 1 91 ? 2.177 -1.860 -13.696 1.00 93.56 91 LEU A N 1
ATOM 719 C CA . LEU A 1 91 ? 1.592 -1.164 -12.555 1.00 93.56 91 LEU A CA 1
ATOM 720 C C . LEU A 1 91 ? 0.704 -2.142 -11.786 1.00 93.56 91 LEU A C 1
ATOM 722 O O . LEU A 1 91 ? 0.050 -3.003 -12.380 1.00 93.56 91 LEU A O 1
ATOM 726 N N . SER A 1 92 ? 0.692 -2.016 -10.465 1.00 91.06 92 SER A N 1
ATOM 727 C CA . SER A 1 92 ? -0.232 -2.786 -9.636 1.00 91.06 92 SER A CA 1
ATOM 728 C C . SER A 1 92 ? -1.667 -2.344 -9.909 1.00 91.06 92 SER A C 1
ATOM 730 O O . SER A 1 92 ? -1.913 -1.136 -9.872 1.00 91.06 92 SER A O 1
ATOM 732 N N . PRO A 1 93 ? -2.607 -3.274 -10.154 1.00 89.31 93 PRO A N 1
ATOM 733 C CA . PRO A 1 93 ? -3.978 -2.918 -10.481 1.00 89.31 93 PRO A CA 1
ATOM 734 C C . PRO A 1 93 ? -4.624 -2.182 -9.310 1.00 89.31 93 PRO A C 1
ATOM 736 O O . PRO A 1 93 ? -4.521 -2.601 -8.147 1.00 89.31 93 PRO A O 1
ATOM 739 N N . ARG A 1 94 ? -5.269 -1.063 -9.632 1.00 90.75 94 ARG A N 1
ATOM 740 C CA . ARG A 1 94 ? -6.153 -0.343 -8.728 1.00 90.75 94 ARG A CA 1
ATOM 741 C C . ARG A 1 94 ? -7.493 -1.080 -8.682 1.00 90.75 94 ARG A C 1
ATOM 743 O O . ARG A 1 94 ? -8.105 -1.209 -9.736 1.00 90.75 94 ARG A O 1
ATOM 750 N N . PRO A 1 95 ? -7.927 -1.559 -7.509 1.00 92.06 95 PRO A N 1
ATOM 751 C CA . PRO A 1 95 ? -9.200 -2.253 -7.408 1.00 92.06 95 PRO A CA 1
ATOM 752 C C . PRO A 1 95 ? -10.375 -1.266 -7.398 1.00 92.06 95 PRO A C 1
ATOM 754 O O . PRO A 1 95 ? -10.238 -0.133 -6.917 1.00 92.06 95 PRO A O 1
ATOM 757 N N . ASP A 1 96 ? -11.525 -1.717 -7.880 1.00 93.75 96 ASP A N 1
ATOM 758 C CA . ASP A 1 96 ? -12.764 -0.944 -7.960 1.00 93.75 96 ASP A CA 1
ATOM 759 C C . ASP A 1 96 ? -13.325 -0.676 -6.560 1.00 93.75 96 ASP A C 1
ATOM 761 O O . ASP A 1 96 ? -13.787 0.436 -6.269 1.00 93.75 96 ASP A O 1
ATOM 7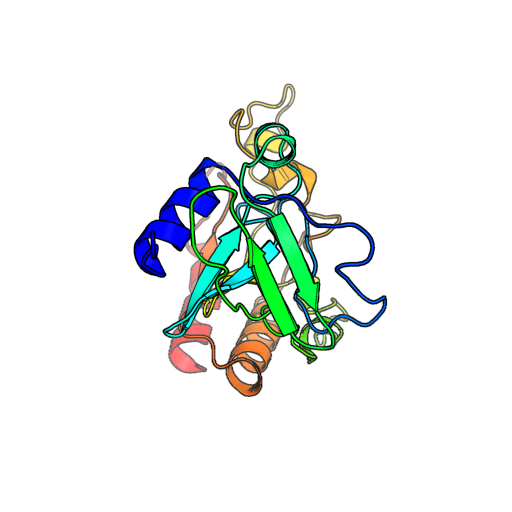65 N N . TRP A 1 97 ? -13.195 -1.644 -5.641 1.00 95.25 97 TRP A N 1
ATOM 766 C CA . TRP A 1 97 ? -13.674 -1.487 -4.268 1.00 95.25 97 TRP A CA 1
ATOM 767 C C . TRP A 1 97 ? -13.088 -0.268 -3.546 1.00 95.25 97 TRP A C 1
ATOM 769 O O . TRP A 1 97 ? -13.761 0.276 -2.673 1.00 95.25 97 TRP A O 1
ATOM 779 N N . TYR A 1 98 ? -11.911 0.246 -3.936 1.00 93.06 98 TYR A N 1
ATOM 780 C CA . TYR A 1 98 ? -11.334 1.466 -3.349 1.00 93.06 98 TYR A CA 1
ATOM 781 C C . TYR A 1 98 ? -12.289 2.667 -3.395 1.00 93.06 98 TYR A C 1
ATOM 783 O O . TYR A 1 98 ? -12.289 3.488 -2.475 1.00 93.06 98 TYR A O 1
ATOM 791 N N . GLU A 1 99 ? -13.080 2.800 -4.461 1.00 92.69 99 GLU A N 1
ATOM 792 C CA . GLU A 1 99 ? -13.995 3.933 -4.640 1.00 92.69 99 GLU A CA 1
ATOM 793 C C . GLU A 1 99 ? -15.393 3.676 -4.070 1.00 92.69 99 GLU A C 1
ATOM 795 O O . GLU A 1 99 ? -16.192 4.607 -3.925 1.00 92.69 99 GLU A O 1
ATOM 800 N N . THR A 1 100 ? -15.677 2.431 -3.693 1.00 96.56 100 THR A N 1
ATOM 801 C CA . THR A 1 100 ? -16.936 2.055 -3.054 1.00 96.56 100 THR A CA 1
ATOM 802 C C . THR A 1 100 ? -16.975 2.511 -1.596 1.00 96.56 100 THR A C 1
ATOM 804 O O . THR A 1 100 ? -15.961 2.888 -0.995 1.00 96.56 100 THR A O 1
ATOM 807 N N . LYS A 1 101 ? -18.178 2.522 -1.020 1.00 97.75 101 LYS A N 1
ATOM 808 C CA . LYS A 1 101 ? -18.400 2.902 0.374 1.00 97.75 101 LYS A CA 1
ATOM 809 C C . LYS A 1 101 ? -18.856 1.699 1.183 1.00 97.75 101 LYS A C 1
ATOM 811 O O . LYS A 1 101 ? -19.663 0.916 0.690 1.00 97.75 101 LYS A O 1
ATOM 816 N N . THR A 1 102 ? -18.390 1.617 2.424 1.00 97.69 102 THR A N 1
ATOM 817 C CA . THR A 1 102 ? -18.967 0.725 3.429 1.00 97.69 102 THR A CA 1
ATOM 818 C C . THR A 1 102 ? -20.405 1.137 3.743 1.00 97.69 102 THR A C 1
ATOM 820 O O . THR A 1 102 ? -20.832 2.257 3.428 1.00 97.69 102 THR A O 1
ATOM 823 N N . SER A 1 103 ? -21.148 0.269 4.423 1.00 97.44 103 SER A N 1
ATOM 824 C CA . SER A 1 103 ? -22.509 0.538 4.890 1.00 97.44 103 SER A CA 1
ATOM 825 C C . SER A 1 103 ? -22.600 1.770 5.802 1.00 97.44 103 SER A C 1
ATOM 827 O O . SER A 1 103 ? -23.612 2.473 5.786 1.00 97.44 103 SER A O 1
ATOM 829 N N . SER A 1 104 ? -21.525 2.103 6.530 1.00 95.69 104 SER A N 1
ATOM 830 C CA . SER A 1 104 ? -21.436 3.330 7.340 1.00 95.69 104 SER A CA 1
ATOM 831 C C . SER A 1 104 ? -21.103 4.594 6.527 1.00 95.69 104 SER A C 1
ATOM 833 O O . SER A 1 104 ? -21.049 5.697 7.072 1.00 95.69 104 SER A O 1
ATOM 835 N N . GLY A 1 105 ? -20.891 4.459 5.213 1.00 95.69 105 GLY A N 1
ATOM 836 C CA . GLY A 1 105 ? -20.642 5.555 4.277 1.00 95.69 105 GLY A CA 1
ATOM 837 C C . GLY A 1 105 ? -19.169 5.933 4.094 1.00 95.69 105 GLY A C 1
ATOM 838 O O . GLY A 1 105 ? -18.878 6.889 3.362 1.00 95.69 105 GLY A O 1
ATOM 839 N N . LYS A 1 106 ? -18.229 5.210 4.717 1.00 94.38 106 LYS A N 1
ATOM 840 C CA . LYS A 1 106 ? -16.786 5.457 4.567 1.00 94.38 106 LYS A CA 1
ATOM 841 C C . LYS A 1 106 ? -16.300 4.891 3.241 1.00 94.38 106 LYS A C 1
ATOM 843 O O . LYS A 1 106 ? -16.647 3.770 2.896 1.00 94.38 106 LYS A O 1
ATOM 848 N N . ARG A 1 107 ? -15.471 5.633 2.497 1.00 94.44 107 ARG A N 1
ATOM 849 C CA . ARG A 1 107 ? -14.786 5.043 1.335 1.00 94.44 107 ARG A CA 1
ATOM 850 C C . ARG A 1 107 ? -13.906 3.890 1.808 1.00 94.44 107 ARG A C 1
ATOM 852 O O . ARG A 1 107 ? -13.172 4.061 2.782 1.00 94.44 107 ARG A O 1
ATOM 859 N N . MET A 1 108 ? -13.962 2.752 1.128 1.00 95.56 108 MET A N 1
ATOM 860 C CA . MET A 1 108 ? -13.228 1.563 1.558 1.00 95.56 108 MET A CA 1
ATOM 861 C C . MET A 1 108 ? -11.711 1.766 1.501 1.00 95.56 108 MET A C 1
ATOM 863 O O . MET A 1 108 ? -11.000 1.283 2.380 1.00 95.56 108 MET A O 1
ATOM 867 N N . ASP A 1 109 ? -11.212 2.574 0.557 1.00 91.12 109 ASP A N 1
ATOM 868 C CA . ASP A 1 109 ? -9.798 2.960 0.525 1.00 91.12 109 ASP A CA 1
ATOM 869 C C . ASP A 1 109 ? -9.354 3.793 1.733 1.00 91.12 109 ASP A C 1
ATOM 871 O O . ASP A 1 109 ? -8.158 3.945 1.947 1.00 91.12 109 ASP A O 1
ATOM 875 N N . ARG A 1 110 ? -10.270 4.325 2.546 1.00 90.50 110 ARG A N 1
ATOM 876 C CA . ARG A 1 110 ? -9.946 4.977 3.826 1.00 90.50 110 ARG A CA 1
ATOM 877 C C . ARG A 1 110 ? -9.992 4.016 5.011 1.00 90.50 110 ARG A C 1
ATOM 879 O O . ARG A 1 110 ? -9.630 4.413 6.111 1.00 90.50 110 ARG A O 1
ATOM 886 N N . VAL A 1 111 ? -10.464 2.789 4.812 1.00 93.31 111 VAL A N 1
ATOM 887 C CA . VAL A 1 111 ? -10.554 1.758 5.854 1.00 93.31 111 VAL A CA 1
ATOM 888 C C . VAL A 1 111 ? -9.382 0.783 5.739 1.00 93.31 111 VAL A C 1
ATOM 890 O O . VAL A 1 111 ? -8.759 0.469 6.751 1.00 93.31 111 VAL A O 1
ATOM 893 N N . GLY A 1 112 ? -9.042 0.354 4.521 1.00 92.19 112 GLY A N 1
ATOM 894 C CA . GLY A 1 112 ? -7.905 -0.525 4.250 1.00 92.19 112 GLY A CA 1
ATOM 895 C C . GLY A 1 112 ? -7.263 -0.247 2.894 1.00 92.19 112 GLY A C 1
ATOM 896 O O . GLY A 1 112 ? -7.876 0.339 2.003 1.00 92.19 112 GLY A O 1
ATOM 897 N N . THR A 1 113 ? -6.007 -0.660 2.728 1.00 90.81 113 THR A N 1
ATOM 898 C CA . THR A 1 113 ? -5.265 -0.501 1.467 1.00 90.81 113 THR A CA 1
ATOM 899 C C . THR A 1 113 ? -4.470 -1.752 1.139 1.00 90.81 113 THR A C 1
ATOM 901 O O . THR A 1 113 ? -3.922 -2.408 2.022 1.00 90.81 113 THR A O 1
ATOM 904 N N . LEU A 1 114 ? -4.358 -2.064 -0.145 1.00 91.25 114 LEU A N 1
ATOM 905 C CA . LEU A 1 114 ? -3.488 -3.127 -0.622 1.00 91.25 114 LEU A CA 1
ATOM 906 C C . LEU A 1 114 ? -2.023 -2.695 -0.608 1.00 91.25 114 LEU A C 1
ATOM 908 O O . LEU A 1 114 ? -1.698 -1.533 -0.858 1.00 91.25 114 LEU A O 1
ATOM 912 N N . GLN A 1 115 ? -1.163 -3.671 -0.337 1.00 88.56 115 GLN A N 1
ATOM 913 C CA . GLN A 1 115 ? 0.293 -3.612 -0.400 1.00 88.56 115 GLN A CA 1
ATOM 914 C C . GLN A 1 115 ? 0.765 -4.948 -0.982 1.00 88.56 115 GLN A C 1
ATOM 916 O O . GLN A 1 115 ? 0.691 -5.996 -0.340 1.00 88.56 115 GLN A O 1
ATOM 921 N N . GLY A 1 116 ? 1.186 -4.965 -2.241 1.00 89.94 116 GLY A N 1
ATOM 922 C CA . GLY A 1 116 ? 1.338 -6.210 -2.981 1.00 89.94 116 GLY A CA 1
ATOM 923 C C . GLY A 1 116 ? 0.023 -6.994 -2.976 1.00 89.94 116 GLY A C 1
ATOM 924 O O . GLY A 1 116 ? -0.990 -6.515 -3.498 1.00 89.94 116 GLY A O 1
ATOM 925 N N . THR A 1 117 ? 0.054 -8.170 -2.346 1.00 90.12 117 THR A N 1
ATOM 926 C CA . THR A 1 117 ? -1.078 -9.097 -2.219 1.00 90.12 117 THR A CA 1
ATOM 927 C C . THR A 1 117 ? -1.724 -9.107 -0.833 1.00 90.12 117 THR A C 1
ATOM 929 O O . THR A 1 117 ? -2.591 -9.942 -0.595 1.00 90.12 117 THR A O 1
ATOM 932 N N . TYR A 1 118 ? -1.310 -8.248 0.101 1.00 92.69 118 TYR A N 1
ATOM 933 C CA . TYR A 1 118 ? -1.923 -8.184 1.430 1.00 92.69 118 TYR A CA 1
ATOM 934 C C . TYR A 1 118 ? -2.743 -6.910 1.607 1.00 92.69 118 TYR A C 1
ATOM 936 O O . TYR A 1 118 ? -2.488 -5.899 0.947 1.00 92.69 118 TYR A O 1
ATOM 944 N N . LEU A 1 119 ? -3.732 -6.972 2.498 1.00 94.44 119 LEU A N 1
ATOM 945 C CA . LEU A 1 119 ? -4.532 -5.822 2.910 1.00 94.44 119 LEU A CA 1
ATOM 946 C C . LEU A 1 119 ? -4.005 -5.295 4.244 1.00 94.44 119 LEU A C 1
ATOM 948 O O . LEU A 1 119 ? -4.054 -6.013 5.237 1.00 94.44 119 LEU A O 1
ATOM 952 N N . GLY A 1 120 ? -3.524 -4.057 4.270 1.00 92.94 120 GLY A N 1
ATOM 953 C CA . GLY A 1 120 ? -3.168 -3.354 5.498 1.00 92.94 120 GLY A CA 1
ATOM 954 C C . GLY A 1 120 ? -4.356 -2.569 6.048 1.00 92.94 120 GLY A C 1
ATOM 955 O O . GLY A 1 120 ? -5.010 -1.827 5.307 1.00 92.94 120 GLY A O 1
ATOM 956 N N . VAL A 1 121 ? -4.616 -2.717 7.345 1.00 92.50 121 VAL A N 1
ATOM 957 C CA . VAL A 1 121 ? -5.663 -2.001 8.080 1.00 92.50 121 VAL A CA 1
ATOM 958 C C . VAL A 1 121 ? -5.082 -1.468 9.384 1.00 92.50 121 VAL A C 1
ATOM 960 O O . VAL A 1 121 ? -4.484 -2.212 10.158 1.00 92.50 121 VAL A O 1
ATOM 963 N N . TYR A 1 122 ? -5.326 -0.187 9.654 1.00 90.88 122 TYR A N 1
ATOM 964 C CA . TYR A 1 122 ? -5.034 0.435 10.941 1.00 90.88 122 TYR A CA 1
ATOM 965 C C . TYR A 1 122 ? -6.343 0.591 11.731 1.00 90.88 122 TYR A C 1
ATOM 967 O O . TYR A 1 122 ? -7.086 1.542 11.483 1.00 90.88 122 TYR A O 1
ATOM 975 N N . PRO A 1 123 ? -6.710 -0.353 12.617 1.00 89.06 123 PRO A N 1
ATOM 976 C CA . PRO A 1 123 ? -8.073 -0.446 13.147 1.00 89.06 123 PRO A CA 1
ATOM 977 C C . PRO A 1 123 ? -8.373 0.546 14.279 1.00 89.06 123 PRO A C 1
ATOM 979 O O . PRO A 1 123 ? -9.527 0.720 14.652 1.00 89.06 123 PRO A O 1
ATOM 982 N N . SER A 1 124 ? -7.347 1.170 14.845 1.00 84.50 124 SER A N 1
ATOM 983 C CA . SER A 1 124 ? -7.421 1.915 16.100 1.00 84.50 124 SER A CA 1
ATOM 984 C C . SER A 1 124 ? -7.318 3.434 15.910 1.00 84.50 124 SER A C 1
ATOM 986 O O . SER A 1 124 ? -7.051 3.911 14.807 1.00 84.50 124 SER A O 1
ATOM 988 N N . ALA A 1 125 ? -7.455 4.185 17.008 1.00 84.31 125 ALA A N 1
ATOM 989 C CA . ALA A 1 125 ? -7.212 5.628 17.061 1.00 84.31 125 ALA A CA 1
ATOM 990 C C . ALA A 1 125 ? -5.738 5.998 16.790 1.00 84.31 125 ALA A C 1
ATOM 992 O O . ALA A 1 125 ? -4.897 5.151 16.525 1.00 84.31 125 ALA A O 1
ATOM 993 N N . VAL A 1 126 ? -5.381 7.282 16.812 1.00 87.50 126 VAL A N 1
ATOM 994 C CA . VAL A 1 126 ? -3.975 7.671 16.618 1.00 87.50 126 VAL A CA 1
ATOM 995 C C . VAL A 1 126 ? -3.144 7.259 17.840 1.00 87.50 126 VAL A C 1
ATOM 997 O O . VAL A 1 126 ? -3.586 7.425 18.970 1.00 87.50 126 VAL A O 1
ATOM 1000 N N . CYS A 1 127 ? -1.928 6.755 17.610 1.00 89.00 127 CYS A N 1
ATOM 1001 C CA . CYS A 1 127 ? -0.938 6.468 18.658 1.00 89.00 127 CYS A CA 1
ATOM 1002 C C . CYS A 1 127 ? -0.779 7.643 19.644 1.00 89.00 127 CYS A C 1
ATOM 1004 O O . CYS A 1 127 ? -0.530 8.768 19.207 1.00 89.00 127 CYS A O 1
ATOM 1006 N N . GLU A 1 128 ? -0.837 7.381 20.950 1.00 89.75 128 GLU A N 1
ATOM 1007 C CA . GLU A 1 128 ? -0.885 8.419 21.995 1.00 89.75 128 GLU A CA 1
ATOM 1008 C C . GLU A 1 128 ? 0.368 9.296 22.067 1.00 89.75 128 GLU A C 1
ATOM 1010 O O . GLU A 1 128 ? 0.295 10.486 22.375 1.00 89.75 128 GLU A O 1
ATOM 1015 N N . TYR A 1 129 ? 1.519 8.783 21.631 1.00 92.19 129 TYR A N 1
ATOM 1016 C CA . TYR A 1 129 ? 2.728 9.601 21.513 1.00 92.19 129 TYR A CA 1
ATOM 1017 C C . TYR A 1 129 ? 2.558 10.792 20.549 1.00 92.19 129 TYR A C 1
ATOM 1019 O O . TYR A 1 129 ? 3.303 11.773 20.620 1.00 92.19 129 TYR A O 1
ATOM 1027 N N . TRP A 1 130 ? 1.593 10.724 19.623 1.00 91.25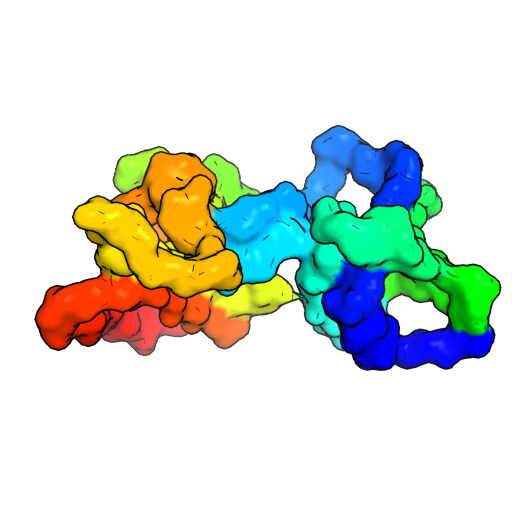 130 TRP A N 1
ATOM 1028 C CA . TRP A 1 130 ? 1.213 11.850 18.764 1.00 91.25 130 TRP A CA 1
ATOM 1029 C C . TRP A 1 130 ? 0.241 12.833 19.417 1.00 91.25 130 TRP A C 1
ATOM 1031 O O . TRP A 1 130 ? 0.115 13.953 18.910 1.00 91.25 130 TRP A O 1
ATOM 1041 N N . THR A 1 131 ? -0.452 12.427 20.481 1.00 89.88 131 THR A N 1
ATOM 1042 C CA . THR A 1 131 ? -1.463 13.232 21.182 1.00 89.88 131 THR A CA 1
ATOM 1043 C C . THR A 1 131 ? -0.911 13.958 22.403 1.00 89.88 131 THR A C 1
ATOM 1045 O O . THR A 1 131 ? -1.517 14.928 22.850 1.00 89.88 131 THR A O 1
ATOM 1048 N N . GLU A 1 132 ? 0.239 13.534 22.926 1.00 91.38 132 GLU A N 1
ATOM 1049 C CA . GLU A 1 132 ? 0.927 14.222 24.019 1.00 91.38 132 GLU A CA 1
ATOM 1050 C C . GLU A 1 132 ? 1.335 15.665 23.673 1.00 91.38 132 GLU A C 1
ATOM 1052 O O . GLU A 1 132 ? 1.531 16.042 22.511 1.00 91.38 132 GLU A O 1
ATOM 1057 N N . SER A 1 133 ? 1.493 16.486 24.716 1.00 91.38 133 SER A N 1
ATOM 1058 C CA . SER A 1 133 ? 1.940 17.875 24.610 1.00 91.38 133 SER A CA 1
ATOM 1059 C C . SER A 1 133 ? 3.111 18.141 25.569 1.00 91.38 133 SER A C 1
ATOM 1061 O O . SER A 1 133 ? 2.878 18.306 26.768 1.00 91.38 133 SER A O 1
ATOM 1063 N N . PRO A 1 134 ? 4.358 18.256 25.065 1.00 91.88 134 PRO A N 1
ATOM 1064 C CA . PRO A 1 134 ? 4.749 18.185 23.652 1.00 91.88 134 PRO A CA 1
ATOM 1065 C C . PRO A 1 134 ? 4.619 16.768 23.074 1.00 91.88 134 PRO A C 1
ATOM 1067 O O . PRO A 1 134 ? 4.676 15.792 23.810 1.00 91.88 134 PRO A O 1
ATOM 1070 N N . LYS A 1 135 ? 4.499 16.656 21.744 1.00 93.31 135 LYS A N 1
ATOM 1071 C CA . LYS A 1 135 ? 4.465 15.353 21.064 1.00 93.31 135 LYS A CA 1
ATOM 1072 C C . LYS A 1 135 ? 5.758 14.582 21.324 1.00 93.31 135 LYS A C 1
ATOM 1074 O O . LYS A 1 135 ? 6.846 15.138 21.157 1.00 93.31 135 LYS A O 1
ATOM 1079 N N . VAL A 1 136 ? 5.634 13.295 21.631 1.00 94.88 136 VAL A N 1
ATOM 1080 C CA . VAL A 1 136 ? 6.763 12.379 21.877 1.00 94.88 136 VAL A CA 1
ATOM 1081 C C . VAL A 1 136 ? 6.830 11.238 20.859 1.00 94.88 136 VAL A C 1
ATOM 1083 O O . VAL A 1 136 ? 7.540 10.252 21.048 1.00 94.88 136 VAL A O 1
ATOM 1086 N N . ASN A 1 137 ? 6.107 11.367 19.742 1.00 93.38 137 ASN A N 1
ATOM 1087 C CA . ASN A 1 137 ? 6.077 10.375 18.676 1.00 93.38 137 ASN A CA 1
ATOM 1088 C C . ASN A 1 137 ? 7.476 10.004 18.174 1.00 93.38 137 ASN A C 1
ATOM 1090 O O . ASN A 1 137 ? 8.391 10.828 18.099 1.00 93.38 137 ASN A O 1
ATOM 1094 N N . CYS A 1 138 ? 7.628 8.751 17.739 1.00 92.38 138 CYS A N 1
ATOM 1095 C CA . CYS A 1 138 ? 8.877 8.305 17.141 1.00 92.38 138 CYS A CA 1
ATOM 1096 C C . CYS A 1 138 ? 9.226 9.192 15.936 1.00 92.38 138 CYS A C 1
ATOM 1098 O O . CYS A 1 138 ? 8.362 9.493 15.109 1.00 92.38 138 CYS A O 1
ATOM 1100 N N . LYS A 1 139 ? 10.505 9.567 15.806 1.00 91.00 139 LYS A N 1
ATOM 1101 C CA . LYS A 1 139 ? 10.982 10.502 14.766 1.00 91.00 139 LYS A CA 1
ATOM 1102 C C . LYS A 1 139 ? 10.734 10.025 13.331 1.00 91.00 139 LYS A C 1
ATOM 1104 O O . LYS A 1 139 ? 10.688 10.842 12.422 1.00 91.00 139 LYS A O 1
ATOM 1109 N N . PHE A 1 140 ? 10.601 8.715 13.134 1.00 85.69 140 PHE A N 1
ATOM 1110 C CA . PHE A 1 140 ? 10.320 8.093 11.838 1.00 85.69 140 PHE A CA 1
ATOM 1111 C C . PHE A 1 140 ? 8.823 7.871 11.583 1.00 85.69 140 PHE A C 1
ATOM 1113 O O . PHE A 1 140 ? 8.437 7.507 10.475 1.00 85.69 140 PHE A O 1
ATOM 1120 N N . CYS A 1 141 ? 7.981 8.006 12.611 1.00 87.38 141 CYS A N 1
ATOM 1121 C CA . CYS A 1 141 ? 6.573 7.665 12.504 1.00 87.38 141 CYS A CA 1
ATOM 1122 C C . CYS A 1 141 ? 5.848 8.693 11.629 1.00 87.38 141 CYS A C 1
ATOM 1124 O O . CYS A 1 141 ? 6.161 9.881 11.649 1.00 87.38 141 CYS A O 1
ATOM 1126 N N . SER A 1 142 ? 4.849 8.231 10.884 1.00 84.19 142 SER A N 1
ATOM 1127 C CA . SER A 1 142 ? 3.991 9.066 10.037 1.00 84.19 142 SER A CA 1
ATOM 1128 C C . SER A 1 142 ? 2.499 8.874 10.321 1.00 84.19 142 SER A C 1
ATOM 1130 O O . SER A 1 142 ? 1.664 9.476 9.650 1.00 84.19 142 SER A O 1
ATOM 1132 N N . VAL A 1 143 ? 2.146 8.057 11.320 1.00 84.12 143 VAL A N 1
ATOM 1133 C CA . VAL A 1 143 ? 0.755 7.710 11.652 1.00 84.12 143 VAL A CA 1
ATOM 1134 C C . VAL A 1 143 ? -0.075 8.958 11.950 1.00 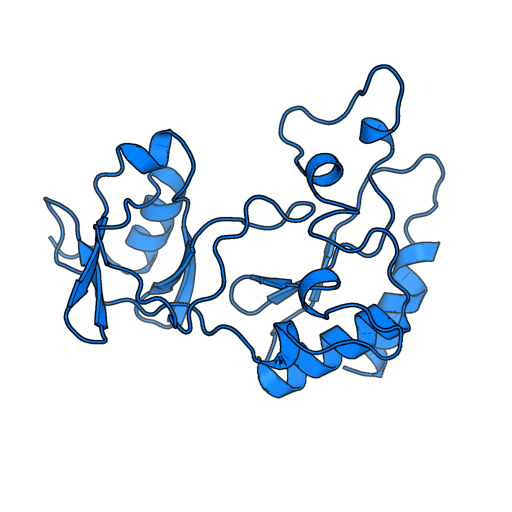84.12 143 VAL A C 1
ATOM 1136 O O . VAL A 1 143 ? -1.066 9.213 11.265 1.00 84.12 143 VAL A O 1
ATOM 1139 N N . GLY A 1 144 ? 0.372 9.792 12.894 1.00 82.12 144 GLY A N 1
ATOM 1140 C CA . GLY A 1 144 ? -0.345 11.010 13.282 1.00 82.12 144 GLY A CA 1
ATOM 1141 C C . GLY A 1 144 ? -0.300 12.148 12.260 1.00 82.12 144 GLY A C 1
ATOM 1142 O O . GLY A 1 144 ? -0.830 13.218 12.535 1.00 82.12 144 GLY A O 1
ATOM 1143 N N . LEU A 1 145 ? 0.321 11.944 11.091 1.00 80.19 145 LEU A N 1
ATOM 1144 C CA . LEU A 1 145 ? 0.238 12.883 9.968 1.00 80.19 145 LEU A CA 1
ATOM 1145 C C . LEU A 1 145 ? -0.955 12.597 9.042 1.00 80.19 145 LEU A C 1
ATOM 1147 O O . LEU A 1 145 ? -1.273 13.449 8.220 1.00 80.19 145 LEU A O 1
ATOM 1151 N N . ASN A 1 146 ? -1.569 11.407 9.119 1.00 72.19 146 ASN A N 1
ATOM 1152 C CA . ASN A 1 146 ? -2.501 10.928 8.086 1.00 72.19 146 ASN A CA 1
ATOM 1153 C C . ASN A 1 146 ? -3.813 10.343 8.629 1.00 72.19 146 ASN A C 1
ATOM 1155 O O . ASN A 1 146 ? -4.817 10.356 7.911 1.00 72.19 146 ASN A O 1
ATOM 1159 N N . LEU A 1 147 ? -3.816 9.824 9.862 1.00 72.00 147 LEU A N 1
ATOM 1160 C CA . LEU A 1 147 ? -5.027 9.292 10.482 1.00 72.00 147 LEU A CA 1
ATOM 1161 C C . LEU A 1 147 ? -6.014 10.431 10.787 1.00 72.00 147 LEU A C 1
ATOM 1163 O O . LEU A 1 147 ? -5.648 11.417 11.422 1.00 72.00 147 LEU A O 1
ATOM 1167 N N . GLY A 1 148 ? -7.250 10.300 10.304 1.00 61.91 148 GLY A N 1
ATOM 1168 C CA . GLY A 1 148 ? -8.286 11.338 10.330 1.00 61.91 148 GLY A CA 1
ATOM 1169 C C . GLY A 1 148 ? -8.374 12.198 9.059 1.00 61.91 148 GLY A C 1
ATOM 1170 O O . GLY A 1 148 ? -9.364 12.905 8.893 1.00 61.91 148 GLY A O 1
ATOM 1171 N N . ASP A 1 149 ? -7.396 12.114 8.150 1.00 69.69 149 ASP A N 1
ATOM 1172 C CA . ASP A 1 149 ? -7.389 12.836 6.864 1.00 69.69 149 ASP A CA 1
ATOM 1173 C C . ASP A 1 149 ? -7.519 11.861 5.680 1.00 69.69 149 ASP A C 1
ATOM 1175 O O . ASP A 1 149 ? -8.573 11.740 5.046 1.00 69.69 149 ASP A O 1
ATOM 1179 N N . LYS A 1 150 ? -6.453 11.095 5.419 1.00 65.69 150 LYS A N 1
ATOM 1180 C CA . LYS A 1 150 ? -6.384 10.122 4.313 1.00 65.69 150 LYS A CA 1
ATOM 1181 C C . LYS A 1 150 ? -6.770 8.709 4.729 1.00 65.69 150 LYS A C 1
ATOM 1183 O O . LYS A 1 150 ? -7.095 7.889 3.876 1.00 65.69 150 LYS A O 1
ATOM 1188 N N . ASP A 1 151 ? -6.720 8.446 6.025 1.00 70.75 151 ASP A N 1
ATOM 1189 C CA . ASP A 1 151 ? -7.103 7.196 6.663 1.00 70.75 151 ASP A CA 1
ATOM 1190 C C . ASP A 1 151 ? -8.210 7.511 7.679 1.00 70.75 151 ASP A C 1
ATOM 1192 O O . ASP A 1 151 ? -8.132 8.522 8.380 1.00 70.75 151 ASP A O 1
ATOM 1196 N N . ALA A 1 152 ? -9.278 6.719 7.721 1.00 71.50 152 ALA A N 1
ATOM 1197 C CA . ALA A 1 152 ? -10.408 6.980 8.604 1.00 71.50 152 ALA A CA 1
ATOM 1198 C C . ALA A 1 152 ? -9.965 6.922 10.076 1.00 71.50 152 ALA A C 1
ATOM 1200 O O . ALA A 1 152 ? -9.332 5.958 10.495 1.00 71.50 152 ALA A O 1
ATOM 1201 N N . GLY A 1 153 ? -10.311 7.945 10.864 1.00 73.56 153 GLY A N 1
ATOM 1202 C CA . GLY A 1 153 ? -9.915 8.025 12.275 1.00 73.56 153 GLY A CA 1
ATOM 1203 C C . GLY A 1 153 ? -10.487 6.891 13.128 1.00 73.56 153 GLY A C 1
ATOM 1204 O O . GLY A 1 153 ? -9.739 6.186 13.792 1.00 73.56 153 GLY A O 1
ATOM 1205 N N . GLU A 1 154 ? -11.801 6.685 13.055 1.00 82.75 154 GLU A N 1
ATOM 1206 C CA . GLU A 1 154 ? -12.496 5.573 13.708 1.00 82.75 154 GLU A CA 1
ATOM 1207 C C . GLU A 1 154 ? -13.048 4.616 12.652 1.00 82.75 154 GLU A C 1
ATOM 1209 O O . GLU A 1 154 ? -13.598 5.050 11.634 1.00 82.75 154 GLU A O 1
ATOM 1214 N N . LYS A 1 155 ? -12.913 3.312 12.893 1.00 90.06 155 LYS A N 1
ATOM 1215 C CA . LYS A 1 155 ? -13.390 2.244 12.011 1.00 90.06 155 LYS A CA 1
ATOM 1216 C C . LYS A 1 155 ? -14.185 1.252 12.848 1.00 90.06 155 LYS A C 1
ATOM 1218 O O . LYS A 1 155 ? -13.709 0.829 13.899 1.00 90.06 155 LYS A O 1
ATOM 1223 N N . THR A 1 156 ? -15.387 0.892 12.407 1.00 93.69 156 THR A N 1
ATOM 1224 C CA . THR A 1 156 ? -16.132 -0.183 13.073 1.00 93.69 156 THR A CA 1
ATOM 1225 C C . THR A 1 156 ? -15.601 -1.541 12.630 1.00 93.69 156 THR A C 1
ATOM 1227 O O . THR A 1 156 ? -14.927 -1.662 11.603 1.00 93.69 156 THR A O 1
ATOM 1230 N N . VAL A 1 157 ? -15.931 -2.586 13.390 1.00 95.44 157 VAL A N 1
ATOM 1231 C CA . VAL A 1 157 ? -15.634 -3.961 12.976 1.00 95.44 157 VAL A CA 1
ATOM 1232 C C . VAL A 1 157 ? -16.322 -4.263 11.640 1.00 95.44 157 VAL A C 1
ATOM 1234 O O . VAL A 1 157 ? -15.721 -4.880 10.768 1.00 95.44 157 VAL A O 1
ATOM 1237 N N . GLU A 1 158 ? -17.544 -3.769 11.442 1.00 97.56 158 GLU A N 1
ATOM 1238 C CA . GLU A 1 158 ? -18.306 -3.923 10.202 1.00 97.56 158 GLU A CA 1
ATOM 1239 C C . GLU A 1 158 ? -17.614 -3.248 9.016 1.00 97.56 158 GLU A C 1
ATOM 1241 O O . GLU A 1 158 ? -17.439 -3.901 7.991 1.00 97.56 158 GLU A O 1
ATOM 1246 N N . ASP A 1 159 ? -17.133 -2.006 9.167 1.00 97.25 159 ASP A N 1
ATOM 1247 C CA . ASP A 1 159 ? -16.381 -1.320 8.109 1.00 97.25 159 ASP A CA 1
ATOM 1248 C C . ASP A 1 159 ? -15.178 -2.154 7.661 1.00 97.25 159 ASP A C 1
ATOM 1250 O O . ASP A 1 159 ? -14.935 -2.329 6.468 1.00 97.25 159 ASP A O 1
ATOM 1254 N N . ILE A 1 160 ? -14.421 -2.671 8.631 1.00 96.94 160 ILE A N 1
ATOM 1255 C CA . ILE A 1 160 ? -13.217 -3.462 8.377 1.00 96.94 160 ILE A CA 1
ATOM 1256 C C . ILE A 1 160 ? -13.579 -4.769 7.670 1.00 96.94 160 ILE A C 1
ATOM 1258 O O . ILE A 1 160 ? -12.940 -5.120 6.680 1.00 96.94 160 ILE A O 1
ATOM 1262 N N . MET A 1 161 ? -14.607 -5.477 8.141 1.00 98.12 161 MET A N 1
ATOM 1263 C CA . MET A 1 161 ? -15.024 -6.745 7.545 1.00 98.12 161 MET A CA 1
ATOM 1264 C C . MET A 1 161 ? -15.557 -6.566 6.122 1.00 98.12 161 MET A C 1
ATOM 1266 O O . MET A 1 161 ? -15.191 -7.347 5.248 1.00 98.12 161 MET A O 1
ATOM 1270 N N . GLU A 1 162 ? -16.338 -5.516 5.849 1.00 98.31 162 GLU A N 1
ATOM 1271 C CA . GLU A 1 162 ? -16.789 -5.190 4.489 1.00 98.31 162 GLU A CA 1
ATOM 1272 C C . GLU A 1 162 ? -15.607 -4.997 3.529 1.00 98.31 162 GLU A C 1
ATOM 1274 O O . GLU A 1 162 ? -15.600 -5.560 2.433 1.00 98.31 162 GLU A O 1
ATOM 1279 N N . VAL A 1 163 ? -14.569 -4.273 3.961 1.00 97.88 163 VAL A N 1
ATOM 1280 C CA . VAL A 1 163 ? -13.354 -4.086 3.154 1.00 97.88 163 VAL A CA 1
ATOM 1281 C C . VAL A 1 163 ? -12.570 -5.380 2.979 1.00 97.88 163 VAL A C 1
ATOM 1283 O O . VAL A 1 163 ? -12.078 -5.644 1.884 1.00 97.88 163 VAL A O 1
ATOM 1286 N N . ILE A 1 164 ? -12.461 -6.214 4.015 1.00 97.94 164 ILE A N 1
ATOM 1287 C CA . ILE A 1 164 ? -11.781 -7.511 3.905 1.00 97.94 164 ILE A CA 1
ATOM 1288 C C . ILE A 1 164 ? -12.502 -8.413 2.898 1.00 97.94 164 ILE A C 1
ATOM 1290 O O . ILE A 1 164 ? -11.839 -9.039 2.070 1.00 97.94 164 ILE A O 1
ATOM 1294 N N . HIS A 1 165 ? -13.835 -8.463 2.927 1.00 98.06 165 HIS A N 1
ATOM 1295 C CA . HIS A 1 165 ? -14.613 -9.240 1.964 1.00 98.06 165 HIS A CA 1
ATOM 1296 C C . HIS A 1 165 ? -14.418 -8.729 0.536 1.00 98.06 165 HIS A C 1
ATOM 1298 O O . HIS A 1 165 ? -14.069 -9.527 -0.333 1.00 98.06 165 HIS A O 1
ATOM 1304 N N . ALA A 1 166 ? -14.537 -7.417 0.311 1.00 97.75 166 ALA A N 1
ATOM 1305 C CA . ALA A 1 166 ? -14.331 -6.820 -1.008 1.00 97.75 166 ALA A CA 1
ATOM 1306 C C . ALA A 1 166 ? -12.906 -7.066 -1.537 1.00 97.75 166 ALA A C 1
ATOM 1308 O O . ALA A 1 166 ? -12.715 -7.516 -2.668 1.00 97.75 166 ALA A O 1
ATOM 1309 N N . ALA A 1 167 ? -11.891 -6.861 -0.693 1.00 96.75 167 ALA A N 1
ATOM 1310 C CA . ALA A 1 167 ? -10.497 -7.106 -1.048 1.00 96.75 167 ALA A CA 1
ATOM 1311 C C . ALA A 1 167 ? -10.219 -8.585 -1.344 1.00 96.75 167 ALA A C 1
ATOM 1313 O O . ALA A 1 167 ? -9.426 -8.906 -2.229 1.00 96.75 167 ALA A O 1
ATOM 1314 N N . ARG A 1 168 ? -10.864 -9.508 -0.628 1.00 96.44 168 ARG A N 1
ATOM 1315 C CA . ARG A 1 168 ? -10.724 -10.941 -0.881 1.00 96.44 168 ARG A CA 1
ATOM 1316 C C . ARG A 1 168 ? -11.406 -11.368 -2.176 1.00 96.44 168 ARG A C 1
ATOM 1318 O O . ARG A 1 168 ? -10.790 -12.103 -2.943 1.00 96.44 168 ARG A O 1
ATOM 1325 N N . GLU A 1 169 ? -12.640 -10.931 -2.399 1.00 96.31 169 GLU A N 1
ATOM 1326 C CA . GLU A 1 169 ? -13.443 -11.306 -3.565 1.00 96.31 169 GLU A CA 1
ATOM 1327 C C . GLU A 1 169 ? -12.855 -10.746 -4.863 1.00 96.31 169 GLU A C 1
ATOM 1329 O O . GLU A 1 169 ? -12.674 -11.488 -5.825 1.00 96.31 169 GLU A O 1
ATOM 1334 N N . GLU A 1 170 ? -12.497 -9.461 -4.875 1.00 95.88 170 GLU A N 1
ATOM 1335 C CA . GLU A 1 170 ? -12.019 -8.789 -6.084 1.00 95.88 170 GLU A CA 1
ATOM 1336 C C . GLU A 1 170 ? -10.499 -8.919 -6.265 1.00 95.88 170 GLU A C 1
ATOM 1338 O O . GLU A 1 170 ? -10.009 -9.151 -7.369 1.00 95.88 170 GLU A O 1
ATOM 1343 N N . SER A 1 171 ? -9.724 -8.750 -5.186 1.00 94.19 171 SER A N 1
ATOM 1344 C CA . SER A 1 171 ? -8.258 -8.626 -5.264 1.00 94.19 171 SER A CA 1
ATOM 1345 C C . SER A 1 171 ? -7.489 -9.877 -4.831 1.00 94.19 171 SER A C 1
ATOM 1347 O O . SER A 1 171 ? -6.266 -9.903 -4.978 1.00 94.19 171 SER A O 1
ATOM 1349 N N . GLY A 1 172 ? -8.163 -10.907 -4.304 1.00 94.94 172 GLY A N 1
ATOM 1350 C CA . GLY A 1 172 ? -7.538 -12.184 -3.950 1.00 94.94 172 GLY A CA 1
ATOM 1351 C C . GLY A 1 172 ? -6.439 -12.070 -2.889 1.00 94.94 172 GLY A C 1
ATOM 1352 O O . GLY A 1 172 ? -5.387 -12.697 -3.028 1.00 94.94 172 GLY A O 1
ATOM 1353 N N . ILE A 1 173 ? -6.647 -11.245 -1.855 1.00 95.38 173 ILE A N 1
ATOM 1354 C CA . ILE A 1 173 ? -5.633 -11.011 -0.815 1.00 95.38 173 ILE A CA 1
ATOM 1355 C C . ILE A 1 173 ? -5.159 -12.307 -0.140 1.00 95.38 173 ILE A C 1
ATOM 1357 O O . ILE A 1 173 ? -5.941 -13.225 0.107 1.00 95.38 173 ILE A O 1
ATOM 1361 N N . THR A 1 174 ? -3.870 -12.373 0.195 1.00 94.06 174 THR A N 1
ATOM 1362 C CA . THR A 1 174 ? -3.250 -13.558 0.811 1.00 94.06 174 THR A CA 1
ATOM 1363 C C . THR A 1 174 ? -3.317 -13.547 2.335 1.00 94.06 174 THR A C 1
ATOM 1365 O O . THR A 1 174 ? -3.375 -14.607 2.955 1.00 94.06 174 THR A O 1
ATOM 1368 N N . TYR A 1 175 ? -3.299 -12.362 2.946 1.00 94.38 175 TYR A N 1
ATOM 1369 C CA . TYR A 1 175 ? -3.506 -12.151 4.377 1.00 94.38 175 TYR A CA 1
ATOM 1370 C C . TYR A 1 175 ? -3.941 -10.706 4.655 1.00 94.38 175 TYR A C 1
ATOM 1372 O O . TYR A 1 175 ? -3.825 -9.826 3.795 1.00 94.38 175 TYR A O 1
ATOM 1380 N N . VAL A 1 176 ? -4.434 -10.478 5.872 1.00 95.38 176 VAL A N 1
ATOM 1381 C CA . VAL A 1 176 ? -4.738 -9.148 6.409 1.00 95.38 176 VAL A CA 1
ATOM 1382 C C . VAL A 1 176 ? -3.675 -8.802 7.447 1.00 95.38 176 VAL A C 1
ATOM 1384 O O . VAL A 1 176 ? -3.395 -9.609 8.335 1.00 95.38 176 VAL A O 1
ATOM 1387 N N . ASP A 1 177 ? -3.070 -7.630 7.303 1.00 93.81 177 ASP A N 1
ATOM 1388 C CA . ASP A 1 177 ? -2.109 -7.053 8.237 1.00 93.81 177 ASP A CA 1
ATOM 1389 C C . ASP A 1 177 ? -2.810 -5.982 9.074 1.00 93.81 177 ASP A C 1
ATOM 1391 O O . ASP A 1 177 ? -3.338 -5.006 8.534 1.00 93.81 177 ASP A O 1
ATOM 1395 N N . PHE A 1 178 ? -2.829 -6.184 10.390 1.00 91.75 178 PHE A N 1
ATOM 1396 C CA . PHE A 1 178 ? -3.335 -5.205 11.340 1.00 91.75 178 PHE A CA 1
ATOM 1397 C C . PHE A 1 178 ? -2.165 -4.581 12.075 1.00 91.75 178 PHE A C 1
ATOM 1399 O O . PHE A 1 178 ? -1.476 -5.249 12.848 1.00 91.75 178 PHE A O 1
ATOM 1406 N N . ASN A 1 179 ? -1.991 -3.279 11.895 1.00 87.88 179 ASN A N 1
ATOM 1407 C CA . ASN A 1 179 ? -0.976 -2.523 12.603 1.00 87.88 179 ASN A CA 1
ATOM 1408 C C . ASN A 1 179 ? -1.628 -1.413 13.435 1.00 87.88 179 ASN A C 1
ATOM 1410 O O . ASN A 1 179 ? -2.688 -0.904 13.090 1.00 87.88 179 ASN A O 1
ATOM 1414 N N . THR A 1 180 ? -1.024 -1.063 14.569 1.00 87.12 180 THR A N 1
ATOM 1415 C CA . THR A 1 180 ? -1.634 -0.162 15.557 1.00 87.12 180 THR A CA 1
ATOM 1416 C C . THR A 1 180 ? -0.606 0.779 16.184 1.00 87.12 180 THR A C 1
ATOM 1418 O O . THR A 1 180 ? 0.601 0.652 15.968 1.00 87.12 180 THR A O 1
ATOM 1421 N N . GLY A 1 181 ? -1.102 1.787 16.896 1.00 86.44 181 GLY A N 1
ATOM 1422 C CA . GLY A 1 181 ? -0.320 2.716 17.701 1.00 86.44 181 GLY A CA 1
ATOM 1423 C C . GLY A 1 181 ? -0.009 2.175 19.090 1.00 86.44 181 GLY A C 1
ATOM 1424 O O . GLY A 1 181 ? -0.435 1.085 19.451 1.00 86.44 181 GLY A O 1
ATOM 1425 N N . HIS A 1 182 ? 0.728 2.963 19.867 1.00 88.38 182 HIS A N 1
ATOM 1426 C CA . HIS A 1 182 ? 0.844 2.753 21.304 1.00 88.38 182 HIS A CA 1
ATOM 1427 C C . HIS A 1 182 ? -0.322 3.436 22.029 1.00 88.38 182 HIS A C 1
ATOM 1429 O O . HIS A 1 182 ? -0.696 4.548 21.646 1.00 88.38 182 HIS A O 1
ATOM 1435 N N . TYR A 1 183 ? -0.826 2.770 23.066 1.00 84.94 183 TYR A N 1
ATOM 1436 C CA . TYR A 1 183 ? -1.828 3.240 24.021 1.00 84.94 183 TYR A CA 1
ATOM 1437 C C . TYR A 1 183 ? -1.395 2.917 25.450 1.00 84.94 183 TYR A C 1
ATOM 1439 O O . TYR A 1 183 ? -0.823 1.850 25.711 1.00 84.94 183 TYR A O 1
ATOM 1447 N N . GLU A 1 184 ? -1.697 3.818 26.372 1.00 79.50 184 GLU A N 1
ATOM 1448 C CA . GLU A 1 184 ? -1.617 3.585 27.800 1.00 79.50 184 GLU A CA 1
ATOM 1449 C C . GLU A 1 184 ? -2.733 2.626 28.249 1.00 79.50 184 GLU A C 1
ATOM 1451 O O . GLU A 1 184 ? -3.897 2.719 27.853 1.00 79.50 184 GLU A O 1
ATOM 1456 N N . GLY A 1 185 ? -2.365 1.675 29.110 1.00 71.19 185 GLY A N 1
ATOM 1457 C CA . GLY A 1 185 ? -3.233 0.569 29.517 1.00 71.19 185 GLY A CA 1
ATOM 1458 C C . GLY A 1 185 ? -3.181 -0.624 28.554 1.00 71.19 185 GLY A C 1
ATOM 1459 O O . GLY A 1 185 ? -2.756 -0.519 27.407 1.00 71.19 185 GLY A O 1
ATOM 1460 N N . ASP A 1 186 ? -3.596 -1.800 29.028 1.00 63.25 186 ASP A N 1
ATOM 1461 C CA . ASP A 1 186 ? -3.528 -3.070 28.281 1.00 63.25 186 ASP A CA 1
ATOM 1462 C C . ASP A 1 186 ? -4.610 -3.195 27.177 1.00 63.25 186 ASP A C 1
ATOM 1464 O O . ASP A 1 186 ? -5.139 -4.271 26.907 1.00 63.25 186 ASP A O 1
ATOM 1468 N N . THR A 1 187 ? -4.959 -2.099 26.503 1.00 67.00 187 THR A N 1
ATOM 1469 C CA . THR A 1 187 ? -6.144 -1.963 25.634 1.00 67.00 187 THR A CA 1
ATOM 1470 C C . THR A 1 187 ? -5.876 -2.311 24.165 1.00 67.00 187 THR A C 1
ATOM 1472 O O . THR A 1 187 ? -6.386 -1.676 23.245 1.00 67.00 187 THR A O 1
ATOM 1475 N N . TYR A 1 188 ? -5.082 -3.350 23.907 1.00 78.12 188 TYR A N 1
ATOM 1476 C CA . TYR A 1 188 ? -4.738 -3.752 22.534 1.00 78.12 188 TYR A CA 1
ATOM 1477 C C . TYR A 1 188 ? -5.611 -4.896 22.030 1.00 78.12 188 TYR A C 1
ATOM 1479 O O . TYR A 1 188 ? -6.185 -4.827 20.940 1.00 78.12 188 TYR A O 1
ATOM 1487 N N . LEU A 1 189 ? -5.714 -5.961 22.828 1.00 83.88 189 LEU A N 1
ATOM 1488 C CA . LEU A 1 189 ? -6.498 -7.133 22.455 1.00 83.88 189 LEU A CA 1
ATOM 1489 C C . LEU A 1 189 ? -7.991 -6.822 22.447 1.00 83.88 189 LEU A C 1
ATOM 1491 O O . LEU A 1 189 ? -8.675 -7.311 21.564 1.00 83.88 189 LEU A O 1
ATOM 1495 N N . ASP A 1 190 ? -8.481 -5.935 23.308 1.00 86.12 190 ASP A N 1
ATOM 1496 C CA . ASP A 1 190 ? -9.900 -5.559 23.317 1.00 86.12 190 ASP A CA 1
ATOM 1497 C C . ASP A 1 190 ? -10.350 -4.915 21.995 1.00 86.12 190 ASP A C 1
ATOM 1499 O O . ASP A 1 190 ? -11.481 -5.113 21.551 1.00 86.12 190 ASP A O 1
ATOM 1503 N N . ILE A 1 191 ? -9.447 -4.185 21.330 1.00 85.44 191 ILE A N 1
ATOM 1504 C CA . ILE A 1 191 ? -9.698 -3.583 20.014 1.00 85.44 191 ILE A CA 1
ATOM 1505 C C . ILE A 1 191 ? -9.609 -4.648 18.915 1.00 85.44 191 ILE A C 1
ATOM 1507 O O . ILE A 1 191 ? -10.446 -4.697 18.014 1.00 85.44 191 ILE A O 1
ATOM 1511 N N . LEU A 1 192 ? -8.576 -5.493 18.962 1.00 90.38 192 LEU A N 1
ATOM 1512 C CA . LEU A 1 192 ? -8.261 -6.419 17.872 1.00 90.38 192 LEU A CA 1
ATOM 1513 C C . LEU A 1 192 ? -9.067 -7.718 17.922 1.00 90.38 192 LEU A C 1
ATOM 1515 O O . LEU A 1 192 ? -9.453 -8.235 16.879 1.00 90.38 192 LEU A O 1
ATOM 1519 N N . GLU A 1 193 ? -9.322 -8.270 19.102 1.00 92.81 193 GLU A N 1
ATOM 1520 C CA . GLU A 1 193 ? -9.945 -9.580 19.295 1.00 92.81 193 GLU A CA 1
ATOM 1521 C C . GLU A 1 193 ? -11.315 -9.705 18.607 1.00 92.81 193 GLU A C 1
ATOM 1523 O O . GLU A 1 193 ? -11.520 -10.715 17.921 1.00 92.81 193 GLU A O 1
ATOM 1528 N N . PRO A 1 194 ? -12.235 -8.719 18.689 1.00 93.50 194 PRO A N 1
ATOM 1529 C CA . PRO A 1 194 ? -13.506 -8.783 17.969 1.00 93.50 194 PRO A CA 1
ATOM 1530 C C . PRO A 1 194 ? -13.318 -8.886 16.452 1.00 93.50 194 PRO A C 1
ATOM 1532 O O . PRO A 1 194 ? -14.012 -9.660 15.793 1.00 93.50 194 PRO A O 1
ATOM 1535 N N . ILE A 1 195 ? -12.342 -8.155 15.905 1.00 94.56 195 ILE A N 1
ATOM 1536 C CA . ILE A 1 195 ? -12.014 -8.165 14.476 1.00 94.56 195 ILE A CA 1
ATOM 1537 C C . ILE A 1 195 ? -11.409 -9.521 14.102 1.00 94.56 195 ILE A C 1
ATOM 1539 O O . ILE A 1 195 ? -11.887 -10.190 13.190 1.00 94.56 195 ILE A O 1
ATOM 1543 N N . LEU A 1 196 ? -10.390 -9.972 14.838 1.00 94.94 196 LEU A N 1
ATOM 1544 C CA . LEU A 1 196 ? -9.665 -11.212 14.557 1.00 94.94 196 LEU A CA 1
ATOM 1545 C C . LEU A 1 196 ? -10.581 -12.440 14.592 1.00 94.94 196 LEU A C 1
ATOM 1547 O O . LEU A 1 196 ? -10.469 -13.309 13.725 1.00 94.94 196 LEU A O 1
ATOM 1551 N N . LYS A 1 197 ? -11.506 -12.511 15.558 1.00 96.38 197 LYS A N 1
ATOM 1552 C CA . LYS A 1 197 ? -12.499 -13.593 15.643 1.00 96.38 197 LYS A CA 1
ATOM 1553 C C . LYS A 1 197 ? -13.383 -13.658 14.398 1.00 96.38 197 LYS A C 1
ATOM 1555 O O . LYS A 1 197 ? -13.622 -14.751 13.880 1.00 96.38 197 LYS A O 1
ATOM 1560 N N . ARG A 1 198 ? -13.833 -12.506 13.897 1.00 97.38 198 ARG A N 1
ATOM 1561 C CA . ARG A 1 198 ? -14.650 -12.423 12.679 1.00 97.38 198 ARG A CA 1
ATOM 1562 C C . ARG A 1 198 ? -13.851 -12.775 11.436 1.00 97.38 198 ARG A C 1
ATOM 1564 O O . ARG A 1 198 ? -14.263 -13.661 10.701 1.00 97.38 198 ARG A O 1
ATOM 1571 N N . VAL A 1 199 ? -12.651 -12.217 11.267 1.00 96.12 199 VAL A N 1
ATOM 1572 C CA . VAL A 1 199 ? -11.753 -12.587 10.157 1.00 96.12 199 VAL A CA 1
ATOM 1573 C C . VAL A 1 199 ? -11.551 -14.101 10.105 1.00 96.12 199 VAL A C 1
ATOM 1575 O O . VAL A 1 199 ? -11.745 -14.716 9.067 1.00 96.12 199 VAL A O 1
ATOM 1578 N N . LYS A 1 200 ? -11.241 -14.749 11.232 1.00 95.94 200 LYS A N 1
ATOM 1579 C CA . LYS A 1 200 ? -11.000 -16.202 11.252 1.00 95.94 200 LYS A CA 1
ATOM 1580 C C . LYS A 1 200 ? -12.233 -17.071 11.000 1.00 95.94 200 LYS A C 1
ATOM 1582 O O . LYS A 1 200 ? -12.057 -18.238 10.665 1.00 95.94 200 LYS A O 1
ATOM 1587 N N . SER A 1 201 ? -13.441 -16.555 11.209 1.00 96.75 201 SER A N 1
ATOM 1588 C CA . SER A 1 201 ? -14.683 -17.323 11.033 1.00 96.75 201 SER A CA 1
ATOM 1589 C C . SER A 1 201 ? -15.400 -17.027 9.716 1.00 96.75 201 SER A C 1
ATOM 1591 O O . SER A 1 201 ? -16.103 -17.898 9.209 1.00 96.75 201 SER A O 1
ATOM 1593 N N . GLU A 1 202 ? -15.207 -15.836 9.151 1.00 94.62 202 GLU A N 1
ATOM 1594 C CA . GLU A 1 202 ? -15.920 -15.345 7.967 1.00 94.62 202 GLU A CA 1
ATOM 1595 C C . GLU A 1 202 ? -15.041 -15.328 6.705 1.00 94.62 202 GLU A C 1
ATOM 1597 O O . GLU A 1 202 ? -15.569 -15.212 5.595 1.00 94.62 202 GLU A O 1
ATOM 1602 N N . THR A 1 203 ? -13.710 -15.444 6.843 1.00 88.44 203 THR A N 1
ATOM 1603 C CA . THR A 1 203 ? -12.765 -15.387 5.715 1.00 88.44 203 THR A CA 1
ATOM 1604 C C . THR A 1 203 ? -11.830 -16.587 5.699 1.00 88.44 203 THR A C 1
ATOM 1606 O O . THR A 1 203 ? -11.871 -17.341 4.700 1.00 88.44 203 THR A O 1
#

Sequence (203 aa):
MSITPAFLKLDLYCKGIRIAPDCFPEDHHGRPITRTRAGLGSGLELVLPGDLWTNVPVVEDFAKVSPYELVREGERFFVTHPHHSKVEVRLSPRPDWYETKTSSGKRMDRVGTLQGTYLGVYPSAVCEYWTESPKVNCKFCSVGLNLGDKDAGEKTVEDIMEVIHAAREESGITYVDFNTGHYEGDTYLDILEPILKRVKSET

Secondary structure (DSSP, 8-state):
-PPPHHHHHHHHHHH--EEPTT-S-TT--BPP--S-BTTB--SEEEEETTTEEEEE--SSTTGGG-S-EEEEETTEEEEEETTEEEEEEEEPBPPGGGGSB-TTS-BGGGT-EEETTEEEE--S---GGGTSSS----TT--GGGTBTTTB-SS--HHHHHHHHHHHHHHH--SEEEE-----SSSTTHHHHHHHHHHHHHH-

pLDDT: mean 89.4, std 9.57, range [56.5, 98.31]

Radius of gyration: 18.52 Å; chains: 1; bounding box: 47×36×55 Å